Protein AF-A0A9Q1QSJ0-F1 (afdb_monomer_lite)

Sequence (183 aa):
MEGEKQGHHHMPRQEDFASEEQTSPTCFEDQGRELEIEPGHANTSLVSYCNPCSVWPPQLLTGSILAHEMMHAWLRLRGFRMLNPQIEEGICQVMAYMWLESELNSGLGSSNSPISTSHAARSSRSNKRSPFEMKLGKFFRNQIESDISPVYGDGFRAAHQAVMKYGLQRTLDHIQMTGSLPF

pLDDT: mean 71.98, std 26.73, range [28.7, 98.44]

Organism: NCBI:txid171969

Structure (mmCIF, N/CA/C/O backbone):
data_AF-A0A9Q1QSJ0-F1
#
_entry.id   AF-A0A9Q1QSJ0-F1
#
loop_
_atom_site.group_PDB
_atom_site.id
_atom_site.type_symbol
_atom_site.label_atom_id
_atom_site.label_alt_id
_atom_site.label_comp_id
_atom_site.label_asym_id
_atom_site.label_entity_id
_atom_site.label_seq_id
_atom_site.pdbx_PDB_ins_code
_atom_site.Cartn_x
_atom_site.Cartn_y
_atom_site.Cartn_z
_atom_site.occupancy
_atom_site.B_iso_or_equiv
_atom_site.auth_seq_id
_atom_site.auth_comp_id
_atom_site.auth_asym_id
_atom_site.auth_atom_id
_atom_site.pdbx_PDB_model_num
ATOM 1 N N . MET A 1 1 ? -50.112 11.084 6.646 1.00 34.50 1 MET A N 1
ATOM 2 C CA . MET A 1 1 ? -49.854 11.636 5.302 1.00 34.50 1 MET A CA 1
ATOM 3 C C . MET A 1 1 ? -48.376 11.966 5.275 1.00 34.50 1 MET A C 1
ATOM 5 O O . MET A 1 1 ? -47.971 12.865 5.994 1.00 34.50 1 MET A O 1
ATOM 9 N N . GLU A 1 2 ? -47.559 10.975 4.916 1.00 36.19 2 GLU A N 1
ATOM 10 C CA . GLU A 1 2 ? -47.016 10.778 3.550 1.00 36.19 2 GLU A CA 1
ATOM 11 C C . GLU A 1 2 ? -45.944 11.846 3.239 1.00 36.19 2 GLU A C 1
ATOM 13 O O . GLU A 1 2 ? -46.193 13.027 3.422 1.00 36.19 2 GLU A O 1
ATOM 18 N N . GLY A 1 3 ? -44.731 11.522 2.798 1.00 36.50 3 GLY A N 1
ATOM 19 C CA . GLY A 1 3 ? -44.262 10.246 2.286 1.00 36.50 3 GLY A CA 1
ATOM 20 C C . GLY A 1 3 ? -42.743 10.179 2.135 1.00 36.50 3 GLY A C 1
ATOM 21 O O . GLY A 1 3 ? -42.013 11.161 2.264 1.00 36.50 3 GLY A O 1
ATOM 22 N N . GLU A 1 4 ? -42.317 8.950 1.888 1.00 42.38 4 GLU A N 1
ATOM 23 C CA . GLU A 1 4 ? -40.973 8.512 1.541 1.00 42.38 4 GLU A CA 1
ATOM 24 C C . GLU A 1 4 ? -40.470 9.179 0.254 1.00 42.38 4 GLU A C 1
ATOM 26 O O . GLU A 1 4 ? -41.265 9.473 -0.639 1.00 42.38 4 GLU A O 1
ATOM 31 N N . LYS A 1 5 ? -39.141 9.301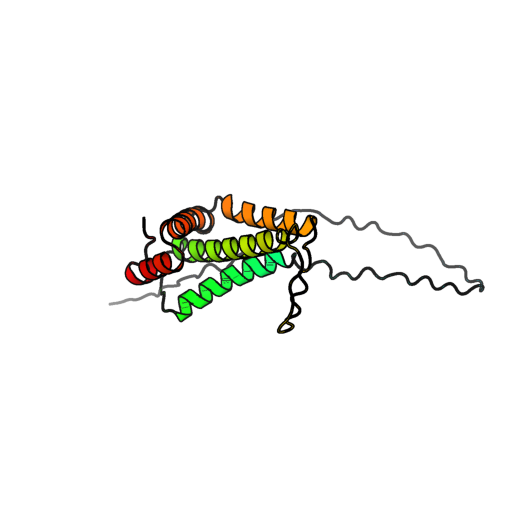 0.110 1.00 43.88 5 LYS A N 1
ATOM 32 C CA . LYS A 1 5 ? -38.443 9.030 -1.161 1.00 43.88 5 LYS A CA 1
ATOM 33 C C . LYS A 1 5 ? -36.932 8.846 -0.965 1.00 43.88 5 LYS A C 1
ATOM 35 O O . LYS A 1 5 ? -36.168 9.795 -0.863 1.00 43.88 5 LYS A O 1
ATOM 40 N N . GLN A 1 6 ? -36.582 7.565 -0.857 1.00 36.91 6 GLN A N 1
ATOM 41 C CA . GLN A 1 6 ? -35.523 6.841 -1.574 1.00 36.91 6 GLN A CA 1
ATOM 42 C C . GLN A 1 6 ? -34.166 7.529 -1.780 1.00 36.91 6 GLN A C 1
ATOM 44 O O . GLN A 1 6 ? -34.001 8.457 -2.568 1.00 36.91 6 GLN A O 1
ATOM 49 N N . GLY A 1 7 ? -33.169 6.938 -1.118 1.00 38.47 7 GLY A N 1
ATOM 50 C CA . GLY A 1 7 ? -31.761 7.148 -1.388 1.00 38.47 7 GLY A CA 1
ATOM 51 C C . GLY A 1 7 ? -31.341 6.585 -2.743 1.00 38.47 7 GLY A C 1
ATOM 52 O O . GLY A 1 7 ? -31.720 5.485 -3.139 1.00 38.47 7 GLY A O 1
ATOM 53 N N . HIS A 1 8 ? -30.483 7.346 -3.406 1.00 31.75 8 HIS A N 1
ATOM 54 C CA . HIS A 1 8 ? -29.645 6.878 -4.493 1.00 31.75 8 HIS A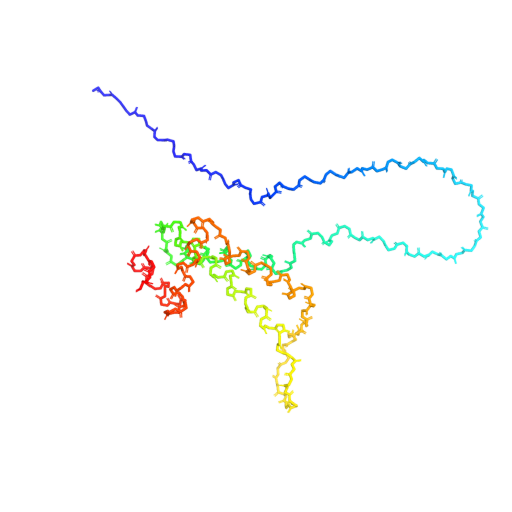 CA 1
ATOM 55 C C . HIS A 1 8 ? -28.200 7.075 -4.034 1.00 31.75 8 HIS A C 1
ATOM 57 O O . HIS A 1 8 ? -27.623 8.147 -4.195 1.00 31.75 8 HIS A O 1
ATOM 63 N N . HIS A 1 9 ? -27.626 6.051 -3.399 1.00 39.09 9 HIS A N 1
ATOM 64 C CA . HIS A 1 9 ? -26.187 6.006 -3.161 1.00 39.09 9 HIS A CA 1
ATOM 65 C C . HIS A 1 9 ? -25.505 5.711 -4.495 1.00 39.09 9 HIS A C 1
ATOM 67 O O . HIS A 1 9 ? -25.406 4.566 -4.931 1.00 39.09 9 HIS A O 1
ATOM 73 N N . HIS A 1 10 ? -25.093 6.779 -5.169 1.00 31.61 10 HIS A N 1
ATOM 74 C CA . HIS A 1 10 ? -24.206 6.714 -6.313 1.00 31.61 10 HIS A CA 1
ATOM 75 C C . HIS A 1 10 ? -22.825 6.272 -5.811 1.00 31.61 10 HIS A C 1
ATOM 77 O O . HIS A 1 10 ? -22.157 7.004 -5.084 1.00 31.61 10 HIS A O 1
ATOM 83 N N . MET A 1 11 ? -22.431 5.046 -6.148 1.00 36.06 11 MET A N 1
ATOM 84 C CA . MET A 1 11 ? -21.034 4.627 -6.085 1.00 36.06 11 MET A CA 1
ATOM 85 C C . MET A 1 11 ? -20.269 5.443 -7.134 1.00 36.06 11 MET A C 1
ATOM 87 O O . MET A 1 11 ? -20.637 5.353 -8.309 1.00 36.06 11 MET A O 1
ATOM 91 N N . PRO A 1 12 ? -19.231 6.218 -6.778 1.00 38.22 12 PRO A N 1
ATOM 92 C CA . PRO A 1 12 ? -18.312 6.699 -7.789 1.00 38.22 12 PRO A CA 1
ATOM 93 C C . PRO A 1 12 ? -17.544 5.492 -8.336 1.00 38.22 12 PRO A C 1
ATOM 95 O O . PRO A 1 12 ? -16.879 4.752 -7.611 1.00 38.22 12 PRO A O 1
ATOM 98 N N . ARG A 1 13 ? -17.730 5.276 -9.635 1.00 30.30 13 ARG A N 1
ATOM 99 C CA . ARG A 1 13 ? -16.968 4.371 -10.489 1.00 30.30 13 ARG A CA 1
ATOM 100 C C . ARG A 1 13 ? -15.480 4.728 -10.391 1.00 30.30 13 ARG A C 1
ATOM 102 O O . ARG A 1 13 ? -15.141 5.903 -10.306 1.00 30.30 13 ARG A O 1
ATOM 109 N N . GLN A 1 14 ? -14.617 3.711 -10.367 1.00 40.38 14 GLN A N 1
ATOM 110 C CA . GLN A 1 14 ? -13.171 3.873 -10.514 1.00 40.38 14 GLN A CA 1
ATOM 111 C C . GLN A 1 14 ? -12.894 4.495 -11.885 1.00 40.38 14 GLN A C 1
ATOM 113 O O . GLN A 1 14 ? -12.975 3.810 -12.901 1.00 40.38 14 GLN A O 1
ATOM 118 N N . GLU A 1 15 ? -12.624 5.793 -11.891 1.00 43.09 15 GLU A N 1
ATOM 119 C CA . GLU A 1 15 ? -12.109 6.513 -13.047 1.00 43.09 15 GLU A CA 1
ATOM 120 C C . GLU A 1 15 ? -10.578 6.531 -12.905 1.00 43.09 15 GLU A C 1
ATOM 122 O O . GLU A 1 15 ? -10.006 7.204 -12.049 1.00 43.09 15 GLU A O 1
ATOM 127 N N . ASP A 1 16 ? -9.955 5.665 -13.697 1.00 33.38 16 ASP A N 1
ATOM 128 C CA . ASP A 1 16 ? -8.753 5.934 -14.479 1.00 33.38 16 ASP A CA 1
ATOM 129 C C . ASP A 1 16 ? -7.475 6.398 -13.756 1.00 33.38 16 ASP A C 1
ATOM 131 O O . ASP A 1 16 ? -7.114 7.572 -13.705 1.00 33.38 16 ASP A O 1
ATOM 135 N N . PHE A 1 17 ? -6.652 5.404 -13.400 1.00 35.16 17 PHE A N 1
ATOM 136 C CA . PHE A 1 17 ? -5.189 5.498 -13.491 1.00 35.16 17 PHE A CA 1
ATOM 137 C C . PHE A 1 17 ? -4.766 5.551 -14.977 1.00 35.16 17 PHE A C 1
ATOM 139 O O . PHE A 1 17 ? -4.132 4.639 -15.504 1.00 35.16 17 PHE A O 1
ATOM 146 N N . ALA A 1 18 ? -5.149 6.610 -15.686 1.00 33.50 18 ALA A N 1
ATOM 147 C CA . ALA A 1 18 ? -4.638 6.915 -17.016 1.00 33.50 18 ALA A CA 1
ATOM 148 C C . ALA A 1 18 ? -4.123 8.351 -16.996 1.00 33.50 18 ALA A C 1
ATOM 150 O O . ALA A 1 18 ? -4.880 9.311 -17.100 1.00 33.50 18 ALA A O 1
ATOM 151 N N . SER A 1 19 ? -2.814 8.498 -16.807 1.00 34.25 19 SER A N 1
ATOM 152 C CA . SER A 1 19 ? -2.140 9.771 -17.013 1.00 34.25 19 SER A CA 1
ATOM 153 C C . SER A 1 19 ? -2.412 10.264 -18.434 1.00 34.25 19 SER A C 1
ATOM 155 O O . SER A 1 19 ? -2.099 9.577 -19.407 1.00 34.25 19 SER A O 1
ATOM 157 N N . GLU A 1 20 ? -2.962 11.469 -18.547 1.00 42.12 20 GLU A N 1
ATOM 158 C CA . GLU A 1 20 ? -2.832 12.280 -19.749 1.00 42.12 20 GLU A CA 1
ATOM 159 C C . GLU A 1 20 ? -1.341 12.573 -19.961 1.00 42.12 20 GLU A C 1
ATOM 161 O O . GLU A 1 20 ? -0.772 13.469 -19.343 1.00 42.12 20 GLU A O 1
ATOM 166 N N . GLU A 1 21 ? -0.693 11.821 -20.847 1.00 42.25 21 GLU A N 1
ATOM 167 C CA . GLU A 1 21 ? 0.433 12.351 -21.607 1.00 42.25 21 GLU A CA 1
ATOM 168 C C . GLU A 1 21 ? 0.040 12.330 -23.084 1.00 42.25 21 GLU A C 1
ATOM 170 O O . GLU A 1 21 ? -0.004 11.291 -23.746 1.00 42.25 21 GLU A O 1
ATOM 175 N N . GLN A 1 22 ? -0.319 13.507 -23.595 1.00 38.00 22 GLN A N 1
ATOM 176 C CA . GLN A 1 22 ? -0.475 13.743 -25.021 1.00 38.00 22 GLN A CA 1
ATOM 177 C C . GLN A 1 22 ? 0.881 13.536 -25.692 1.00 38.00 22 GLN A C 1
ATOM 179 O O . GLN A 1 22 ? 1.754 14.394 -25.629 1.00 38.00 22 GLN A O 1
ATOM 184 N N . THR A 1 23 ? 1.044 12.416 -26.388 1.00 34.06 23 THR A N 1
ATOM 185 C CA . THR A 1 23 ? 2.000 12.330 -27.490 1.00 34.06 23 THR A CA 1
ATOM 186 C C . THR A 1 23 ? 1.269 11.774 -28.699 1.00 34.06 23 THR A C 1
ATOM 188 O O . THR A 1 23 ? 1.065 10.571 -28.846 1.00 34.06 23 THR A O 1
ATOM 191 N N . SER A 1 24 ? 0.821 12.684 -29.557 1.00 28.70 24 SER A N 1
ATOM 192 C CA . SER A 1 24 ? 0.292 12.372 -30.880 1.00 28.70 24 SER A CA 1
ATOM 193 C C . SER A 1 24 ? 1.340 11.592 -31.684 1.00 28.70 24 SER A C 1
ATOM 195 O O . SER A 1 24 ? 2.459 12.090 -31.828 1.00 28.70 24 SER A O 1
ATOM 197 N N . PRO A 1 25 ? 1.027 10.425 -32.274 1.00 30.75 25 PRO A N 1
ATOM 198 C CA . PRO A 1 25 ? 1.886 9.854 -33.290 1.00 30.75 25 PRO A CA 1
ATOM 199 C C . PRO A 1 25 ? 1.551 10.555 -34.608 1.00 30.75 25 PRO A C 1
ATOM 201 O O . PRO A 1 25 ? 0.513 10.309 -35.222 1.00 30.75 25 PRO A O 1
ATOM 204 N N . THR A 1 26 ? 2.417 11.459 -35.054 1.00 30.11 26 THR A N 1
ATOM 205 C CA . THR A 1 26 ? 2.441 11.879 -36.456 1.00 30.11 26 THR A CA 1
ATOM 206 C C . THR A 1 26 ? 2.852 10.671 -37.292 1.00 30.11 26 THR A C 1
ATOM 208 O O . THR A 1 26 ? 4.018 10.287 -37.347 1.00 30.11 26 THR A O 1
ATOM 211 N N . CYS A 1 27 ? 1.865 10.026 -37.912 1.00 29.91 27 CYS A N 1
ATOM 212 C CA . CYS A 1 27 ? 2.094 9.027 -38.942 1.00 29.91 27 CYS A CA 1
ATOM 213 C C . CYS A 1 27 ? 2.640 9.766 -40.171 1.00 29.91 27 CYS A C 1
ATOM 215 O O . CYS A 1 27 ? 1.928 10.565 -40.776 1.00 29.91 27 CYS A O 1
ATOM 217 N N . PHE A 1 28 ? 3.919 9.568 -40.496 1.00 31.88 28 PHE A N 1
ATOM 218 C CA . PHE A 1 28 ? 4.449 9.989 -41.787 1.00 31.88 28 PHE A CA 1
ATOM 219 C C . PHE A 1 28 ? 3.865 9.063 -42.859 1.00 31.88 28 PHE A C 1
ATOM 221 O O . PHE A 1 28 ? 4.096 7.855 -42.834 1.00 31.88 28 PHE A O 1
ATOM 228 N N . GLU A 1 29 ? 3.083 9.646 -43.766 1.00 36.06 29 GLU A N 1
ATOM 229 C CA . GLU A 1 29 ? 2.655 9.029 -45.019 1.00 36.06 29 GLU A CA 1
ATOM 230 C C . GLU A 1 29 ? 3.892 8.651 -45.847 1.00 36.06 29 GLU A C 1
ATOM 232 O O . GLU A 1 29 ? 4.690 9.521 -46.203 1.00 36.06 29 GLU A O 1
ATOM 237 N N . ASP A 1 30 ? 4.055 7.365 -46.162 1.00 31.52 30 ASP A N 1
ATOM 238 C CA . ASP A 1 30 ? 5.055 6.908 -47.129 1.00 31.52 30 ASP A CA 1
ATOM 239 C C . ASP A 1 30 ? 4.428 6.882 -48.529 1.00 31.52 30 ASP A C 1
ATOM 241 O O . ASP A 1 30 ? 3.473 6.148 -48.802 1.00 31.52 30 ASP A O 1
ATOM 245 N N . GLN A 1 31 ? 4.948 7.737 -49.412 1.00 34.94 31 GLN A N 1
ATOM 246 C CA . GLN A 1 31 ? 4.605 7.760 -50.829 1.00 34.94 31 GLN A CA 1
ATOM 247 C C . GLN A 1 31 ? 5.228 6.544 -51.513 1.00 34.94 31 GLN A C 1
ATOM 249 O O . GLN A 1 31 ? 6.449 6.398 -51.565 1.00 34.94 31 GLN A O 1
ATOM 254 N N . GLY A 1 32 ? 4.364 5.698 -52.074 1.00 38.19 32 GLY A N 1
ATOM 255 C CA . GLY A 1 32 ? 4.750 4.474 -52.757 1.00 38.19 32 GLY A CA 1
ATOM 256 C C . GLY A 1 32 ? 5.742 4.681 -53.901 1.00 38.19 32 GLY A C 1
ATOM 257 O O . GLY A 1 32 ? 5.679 5.666 -54.638 1.00 38.19 32 GLY A O 1
ATOM 258 N N . ARG A 1 33 ? 6.624 3.692 -54.080 1.00 35.00 33 ARG A N 1
ATOM 259 C CA . ARG A 1 33 ? 7.355 3.459 -55.329 1.00 35.00 33 ARG A CA 1
ATOM 260 C C . ARG A 1 33 ? 7.427 1.961 -55.627 1.00 35.00 33 ARG A C 1
ATOM 262 O O . ARG A 1 33 ? 8.092 1.200 -54.935 1.00 35.00 33 ARG A O 1
ATOM 269 N N . GLU A 1 34 ? 6.619 1.599 -56.616 1.00 32.84 34 GLU A N 1
ATOM 270 C CA . GLU A 1 34 ? 6.790 0.607 -57.685 1.00 32.84 34 GLU A CA 1
ATOM 271 C C . GLU A 1 34 ? 7.997 -0.353 -57.587 1.00 32.84 34 GLU A C 1
ATOM 273 O O . GLU A 1 34 ? 9.153 0.061 -57.662 1.00 32.84 34 GLU A O 1
ATOM 278 N N . LEU A 1 35 ? 7.704 -1.654 -57.455 1.00 34.56 35 LEU A N 1
ATOM 279 C CA . LEU A 1 35 ? 8.665 -2.756 -57.562 1.00 34.56 35 LEU A CA 1
ATOM 280 C C . LEU A 1 35 ? 8.797 -3.183 -59.036 1.00 34.56 35 LEU A C 1
ATOM 282 O O . LEU A 1 35 ? 7.869 -3.774 -59.589 1.00 34.56 35 LEU A O 1
ATOM 286 N N . GLU A 1 36 ? 9.963 -2.954 -59.641 1.00 32.28 36 GLU A N 1
ATOM 287 C CA . GLU A 1 36 ? 10.415 -3.709 -60.815 1.00 32.28 36 GLU A CA 1
ATOM 288 C C . GLU A 1 36 ? 10.938 -5.086 -60.367 1.00 32.28 36 GLU A C 1
ATOM 290 O O . GLU A 1 36 ? 11.667 -5.209 -59.379 1.00 32.28 36 GLU A O 1
ATOM 295 N N . ILE A 1 37 ? 10.527 -6.137 -61.078 1.00 39.88 37 ILE A N 1
ATOM 296 C CA . ILE A 1 37 ? 10.840 -7.542 -60.794 1.00 39.88 37 ILE A CA 1
ATOM 297 C C . ILE A 1 37 ? 11.959 -7.992 -61.734 1.00 39.88 37 ILE A C 1
ATOM 299 O O . ILE A 1 37 ? 11.733 -8.016 -62.934 1.00 39.88 37 ILE A O 1
ATOM 303 N N . GLU A 1 38 ? 13.094 -8.454 -61.201 1.00 34.22 38 GLU A N 1
ATOM 304 C CA . GLU A 1 38 ? 14.026 -9.356 -61.903 1.00 34.22 38 GLU A CA 1
ATOM 305 C C . GLU A 1 38 ? 14.621 -10.389 -60.911 1.00 34.22 38 GLU A C 1
ATOM 307 O O . GLU A 1 38 ? 14.808 -10.067 -59.731 1.00 34.22 38 GLU A O 1
ATOM 312 N N . PRO A 1 39 ? 14.890 -11.648 -61.325 1.00 41.03 39 PRO A N 1
ATOM 313 C CA . PRO A 1 39 ? 15.064 -12.773 -60.410 1.00 41.03 39 PRO A CA 1
ATOM 314 C C . PRO A 1 39 ? 16.541 -13.115 -60.172 1.00 41.03 39 PRO A C 1
ATOM 316 O O . PRO A 1 39 ? 17.288 -13.411 -61.103 1.00 41.03 39 PRO A O 1
ATOM 319 N N . GLY A 1 40 ? 16.974 -13.188 -58.914 1.00 33.66 40 GLY A N 1
ATOM 320 C CA . GLY A 1 40 ? 18.296 -13.737 -58.624 1.00 33.66 40 GLY A CA 1
ATOM 321 C C . GLY A 1 40 ? 18.743 -13.609 -57.177 1.00 33.66 40 GLY A C 1
ATOM 322 O O . GLY A 1 40 ? 18.907 -12.510 -56.671 1.00 33.66 40 GLY A O 1
ATOM 323 N N . HIS A 1 41 ? 19.060 -14.763 -56.593 1.00 36.00 41 HIS A N 1
ATOM 324 C CA . HIS A 1 41 ? 19.710 -14.989 -55.300 1.00 36.00 41 HIS A CA 1
ATOM 325 C C . HIS A 1 41 ? 18.820 -14.928 -54.055 1.00 36.00 41 HIS A C 1
ATOM 327 O O . HIS A 1 41 ? 18.416 -13.891 -53.545 1.00 36.00 41 HIS A O 1
ATOM 333 N N . ALA A 1 42 ? 18.578 -16.135 -53.544 1.00 48.22 42 ALA A N 1
ATOM 334 C CA . ALA A 1 42 ? 18.044 -16.400 -52.230 1.00 48.22 42 ALA A CA 1
ATOM 335 C C . ALA A 1 42 ? 19.018 -15.923 -51.146 1.00 48.22 42 ALA A C 1
ATOM 337 O O . ALA A 1 42 ? 20.075 -16.507 -50.916 1.00 48.22 42 ALA A O 1
ATOM 338 N N . ASN A 1 43 ? 18.597 -14.901 -50.427 1.00 38.97 43 ASN A N 1
ATOM 339 C CA . ASN A 1 43 ? 18.995 -14.611 -49.063 1.00 38.97 43 ASN A CA 1
ATOM 340 C C . ASN A 1 43 ? 17.797 -13.939 -48.401 1.00 38.97 43 ASN A C 1
ATOM 342 O O . ASN A 1 43 ? 17.740 -12.728 -48.213 1.00 38.97 43 ASN A O 1
ATOM 346 N N . THR A 1 44 ? 16.803 -14.772 -48.081 1.00 39.47 44 THR A N 1
ATOM 347 C CA . THR A 1 44 ? 15.680 -14.427 -47.211 1.00 39.47 44 THR A CA 1
ATOM 348 C C . THR A 1 44 ? 16.238 -14.121 -45.824 1.00 39.47 44 THR A C 1
ATOM 350 O O . THR A 1 44 ? 16.242 -14.961 -44.926 1.00 39.47 44 THR A O 1
ATOM 353 N N . SER A 1 45 ? 16.768 -12.913 -45.657 1.00 43.50 45 SER A N 1
ATOM 354 C CA . SER A 1 45 ? 16.952 -12.308 -44.351 1.00 43.50 45 SER A CA 1
ATOM 355 C C . SER A 1 45 ? 15.576 -12.288 -43.713 1.00 43.50 45 SER A C 1
ATOM 357 O O . SER A 1 45 ? 14.677 -11.595 -44.189 1.00 43.50 45 SER A O 1
ATOM 359 N N . LEU A 1 46 ? 15.396 -13.116 -42.685 1.00 44.06 46 LEU A N 1
ATOM 360 C CA . LEU A 1 46 ? 14.239 -13.058 -41.811 1.00 44.06 46 LEU A CA 1
ATOM 361 C C . LEU A 1 46 ? 14.147 -11.621 -41.308 1.00 44.06 46 LEU A C 1
ATOM 363 O O . LEU A 1 46 ? 14.896 -11.207 -40.423 1.00 44.06 46 LEU A O 1
ATOM 367 N N . VAL A 1 47 ? 13.239 -10.858 -41.909 1.00 46.69 47 VAL A N 1
ATOM 368 C CA . VAL A 1 47 ? 12.695 -9.651 -41.311 1.00 46.69 47 VAL A CA 1
ATOM 369 C C . VAL A 1 47 ? 12.113 -10.131 -39.994 1.00 46.69 47 VAL A C 1
ATOM 371 O O . VAL A 1 47 ? 11.068 -10.778 -39.947 1.00 46.69 47 VAL A O 1
ATOM 374 N N . SER A 1 48 ? 12.877 -9.924 -38.924 1.00 44.25 48 SER A N 1
ATOM 375 C CA . SER A 1 48 ? 12.423 -10.145 -37.566 1.00 44.25 48 SER A CA 1
ATOM 376 C C . SER A 1 48 ? 11.294 -9.154 -37.349 1.00 44.25 48 SER A C 1
ATOM 378 O O . SER A 1 48 ? 11.539 -7.998 -37.010 1.00 44.25 48 SER A O 1
ATOM 380 N N . TYR A 1 49 ? 10.064 -9.594 -37.604 1.00 48.12 49 TYR A N 1
ATOM 381 C CA . TYR A 1 49 ? 8.865 -8.897 -37.181 1.00 48.12 49 TYR A CA 1
ATOM 382 C C . TYR A 1 49 ? 9.023 -8.633 -35.687 1.00 48.12 49 TYR A C 1
ATOM 384 O O . TYR A 1 49 ? 9.002 -9.548 -34.862 1.00 48.12 49 TYR A O 1
ATOM 392 N N . CYS A 1 50 ? 9.301 -7.376 -35.354 1.00 54.16 50 CYS A N 1
ATOM 393 C CA . CYS A 1 50 ? 9.379 -6.924 -33.983 1.00 54.16 50 CYS A CA 1
ATOM 394 C C . CYS A 1 50 ? 7.966 -7.093 -33.424 1.00 54.16 50 CYS A C 1
ATOM 396 O O . CYS A 1 50 ? 7.063 -6.347 -33.797 1.00 54.16 50 CYS A O 1
ATOM 398 N N . ASN A 1 51 ? 7.748 -8.147 -32.634 1.00 49.72 51 ASN A N 1
ATOM 399 C CA . ASN A 1 51 ? 6.447 -8.438 -32.045 1.00 49.72 51 ASN A CA 1
ATOM 400 C C . ASN A 1 51 ? 5.939 -7.184 -31.314 1.00 49.72 51 ASN A C 1
ATOM 402 O O . ASN A 1 51 ? 6.592 -6.750 -30.359 1.00 49.72 51 ASN A O 1
ATOM 406 N N . PRO A 1 52 ? 4.768 -6.628 -31.671 1.00 52.22 52 PRO A N 1
ATOM 407 C CA . PRO A 1 52 ? 4.126 -5.596 -30.875 1.00 52.22 52 PRO A CA 1
ATOM 408 C C . PRO A 1 52 ? 3.456 -6.282 -29.677 1.00 52.22 52 PRO A C 1
ATOM 410 O O . PRO A 1 52 ? 2.242 -6.423 -29.599 1.00 52.22 52 PRO A O 1
ATOM 413 N N . CYS A 1 53 ? 4.266 -6.819 -28.765 1.00 49.59 53 CYS A N 1
ATOM 414 C CA . CYS A 1 53 ? 3.797 -7.386 -27.499 1.00 49.59 53 CYS A CA 1
ATOM 415 C C . CYS A 1 53 ? 4.799 -7.198 -26.347 1.00 49.59 53 CYS A C 1
ATOM 417 O O . CYS A 1 53 ? 4.613 -7.729 -25.258 1.00 49.59 53 CYS A O 1
ATOM 419 N N . SER A 1 54 ? 5.821 -6.364 -26.538 1.00 47.72 54 SER A N 1
ATOM 420 C CA . SER A 1 54 ? 6.686 -5.848 -25.463 1.00 47.72 54 SER A CA 1
ATOM 421 C C . SER A 1 54 ? 6.007 -4.749 -24.622 1.00 47.72 54 SER A C 1
ATOM 423 O O . SER A 1 54 ? 6.681 -4.035 -23.889 1.00 47.72 54 SER A O 1
ATOM 425 N N . VAL A 1 55 ? 4.691 -4.572 -24.777 1.00 53.88 55 VAL A N 1
ATOM 426 C CA . VAL A 1 55 ? 3.868 -3.478 -24.222 1.00 53.88 55 VAL A CA 1
ATOM 427 C C . VAL A 1 55 ? 3.119 -3.874 -22.945 1.00 53.88 55 VAL A C 1
ATOM 429 O O . VAL A 1 55 ? 2.322 -3.099 -22.427 1.00 53.88 55 VAL A O 1
ATOM 432 N N . TRP A 1 56 ? 3.363 -5.075 -22.418 1.00 50.75 56 TRP A N 1
ATOM 433 C CA . TRP A 1 56 ? 2.881 -5.438 -21.089 1.00 50.75 56 TRP A CA 1
ATOM 434 C C . TRP A 1 56 ? 3.711 -4.705 -20.033 1.00 50.75 56 TRP A C 1
ATOM 436 O O . TRP A 1 56 ? 4.940 -4.668 -20.165 1.00 50.75 56 TRP A O 1
ATOM 446 N N . PRO A 1 57 ? 3.082 -4.125 -18.992 1.00 58.44 57 PRO A N 1
ATOM 447 C CA . PRO A 1 57 ? 3.813 -3.433 -17.951 1.00 58.44 57 PRO A CA 1
ATOM 448 C C . PRO A 1 57 ? 4.901 -4.347 -17.373 1.00 58.44 57 PRO A C 1
ATOM 450 O O . PRO A 1 57 ? 4.702 -5.566 -17.276 1.00 58.44 57 PRO A O 1
ATOM 453 N N . PRO A 1 58 ? 6.060 -3.777 -17.000 1.00 81.00 58 PRO A N 1
ATOM 454 C CA . PRO A 1 58 ? 7.185 -4.540 -16.481 1.00 81.00 58 PRO A CA 1
ATOM 455 C C . PRO A 1 58 ? 6.678 -5.451 -15.370 1.00 81.00 58 PRO A C 1
ATOM 457 O O . PRO A 1 58 ? 5.899 -4.995 -14.536 1.00 81.00 58 PRO A O 1
ATOM 460 N N . GLN A 1 59 ? 7.103 -6.716 -15.343 1.00 83.25 59 GLN A N 1
ATOM 461 C CA . GLN A 1 59 ? 6.628 -7.738 -14.391 1.00 83.25 59 GLN A CA 1
ATOM 462 C C . GLN A 1 59 ? 6.537 -7.232 -12.936 1.00 83.25 59 GLN A C 1
ATOM 464 O O . GLN A 1 59 ? 5.678 -7.671 -12.178 1.00 83.25 59 GLN A O 1
ATOM 469 N N . LEU A 1 60 ? 7.392 -6.271 -12.570 1.00 89.50 60 LEU A N 1
ATOM 470 C CA . LEU A 1 60 ? 7.390 -5.564 -11.291 1.00 89.50 60 LEU A CA 1
ATOM 471 C C . LEU A 1 60 ? 6.123 -4.739 -11.018 1.00 89.50 60 LEU A C 1
ATOM 473 O O . LEU A 1 60 ? 5.570 -4.853 -9.934 1.00 89.50 60 LEU A O 1
ATOM 477 N N . LEU A 1 61 ? 5.635 -3.945 -11.972 1.00 91.56 61 LEU A N 1
ATOM 478 C CA . LEU A 1 61 ? 4.409 -3.163 -11.775 1.00 91.56 61 LEU A CA 1
ATOM 479 C C . LEU A 1 61 ? 3.197 -4.082 -11.619 1.00 91.56 61 LEU A C 1
ATOM 481 O O . LEU A 1 61 ? 2.382 -3.918 -10.718 1.00 91.56 61 LEU A O 1
ATOM 485 N N . THR A 1 62 ? 3.107 -5.091 -12.484 1.00 93.56 62 THR A N 1
ATOM 486 C CA . THR A 1 62 ? 2.017 -6.069 -12.421 1.00 93.56 62 THR A CA 1
ATOM 487 C C . THR A 1 62 ? 2.027 -6.810 -11.086 1.00 93.56 62 THR A C 1
ATOM 489 O O . THR A 1 62 ? 0.981 -6.979 -10.468 1.00 93.56 62 THR A O 1
ATOM 492 N N . GLY A 1 63 ? 3.203 -7.229 -10.614 1.00 94.44 63 GLY A N 1
ATOM 493 C CA . GLY A 1 63 ? 3.325 -7.914 -9.332 1.00 94.44 63 GLY A CA 1
ATOM 494 C C . GLY A 1 63 ? 3.016 -7.019 -8.130 1.00 94.44 63 GLY A C 1
ATOM 495 O O . GLY A 1 63 ? 2.364 -7.488 -7.200 1.00 94.44 63 GLY A O 1
ATOM 496 N N . SER A 1 64 ? 3.383 -5.732 -8.163 1.00 95.81 64 SER A N 1
ATOM 497 C CA . SER A 1 64 ? 3.034 -4.799 -7.085 1.00 95.81 64 SER A CA 1
ATOM 498 C C . SER A 1 64 ? 1.532 -4.522 -7.026 1.00 95.81 64 SER A C 1
ATOM 500 O O . SER A 1 64 ? 0.963 -4.521 -5.938 1.00 95.81 64 SER A O 1
ATOM 502 N N . ILE A 1 65 ? 0.877 -4.355 -8.183 1.00 96.31 65 ILE A N 1
ATOM 503 C CA . ILE A 1 65 ? -0.587 -4.220 -8.266 1.00 96.31 65 ILE A CA 1
ATOM 504 C C . ILE A 1 65 ? -1.255 -5.497 -7.755 1.00 96.31 65 ILE A C 1
ATOM 506 O O . ILE A 1 65 ? -2.155 -5.442 -6.928 1.00 96.31 65 ILE A O 1
ATOM 510 N N . LEU A 1 66 ? -0.781 -6.672 -8.173 1.00 97.19 66 LEU A N 1
ATOM 511 C CA . LEU A 1 66 ? -1.343 -7.930 -7.693 1.00 97.19 66 LEU A CA 1
ATOM 512 C C . LEU A 1 66 ? -1.206 -8.074 -6.170 1.00 97.19 66 LEU A C 1
ATOM 514 O O . LEU A 1 66 ? -2.153 -8.498 -5.515 1.00 97.19 66 LEU A O 1
ATOM 518 N N . ALA A 1 67 ? -0.058 -7.710 -5.594 1.00 98.06 67 ALA A N 1
ATOM 519 C CA . ALA A 1 67 ? 0.144 -7.737 -4.147 1.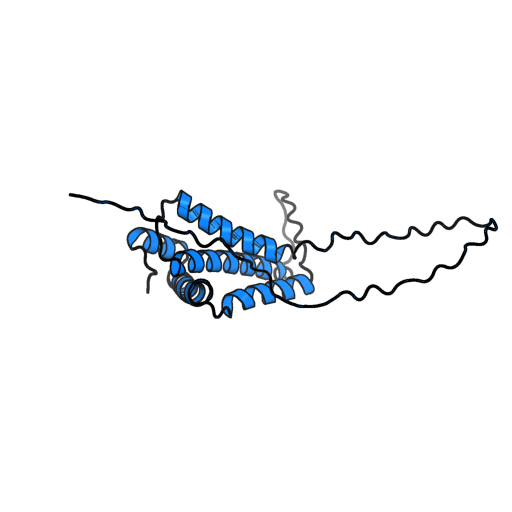00 98.06 67 ALA A CA 1
ATOM 520 C C . ALA A 1 67 ? -0.819 -6.791 -3.403 1.00 98.06 67 ALA A C 1
ATOM 522 O O . ALA A 1 67 ? -1.334 -7.164 -2.347 1.00 98.06 67 ALA A O 1
ATOM 523 N N . HIS A 1 68 ? -1.095 -5.615 -3.973 1.00 98.25 68 HIS A N 1
ATOM 524 C CA . HIS A 1 68 ? -2.097 -4.673 -3.474 1.00 98.25 68 HIS A CA 1
ATOM 525 C C . HIS A 1 68 ? -3.500 -5.304 -3.459 1.00 98.25 68 HIS A C 1
ATOM 527 O O . HIS A 1 68 ? -4.126 -5.420 -2.406 1.00 98.25 68 HIS A O 1
ATOM 533 N N . GLU A 1 69 ? -3.955 -5.825 -4.599 1.00 98.25 69 GLU A N 1
ATOM 534 C CA . GLU A 1 69 ? -5.292 -6.421 -4.733 1.00 98.25 69 GLU A CA 1
ATOM 535 C C . GLU A 1 69 ? -5.471 -7.688 -3.886 1.00 98.25 69 GLU A C 1
ATOM 537 O O . GLU A 1 69 ? -6.525 -7.932 -3.289 1.00 98.25 69 GLU A O 1
ATOM 542 N N . MET A 1 70 ? -4.420 -8.505 -3.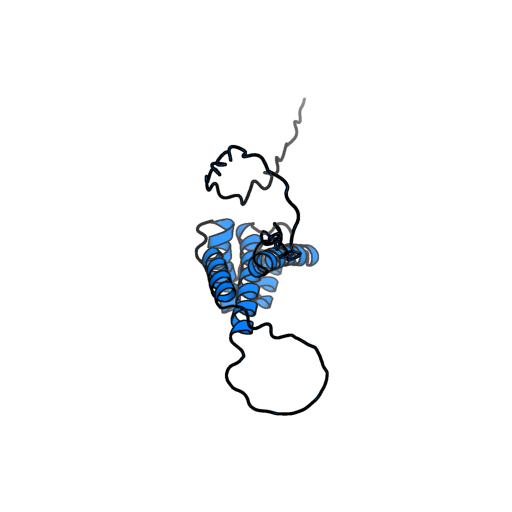774 1.00 98.38 70 MET A N 1
ATOM 543 C CA . MET A 1 70 ? -4.430 -9.675 -2.897 1.00 98.38 70 MET A CA 1
ATOM 544 C C . MET A 1 70 ? -4.609 -9.282 -1.431 1.00 98.38 70 MET A C 1
ATOM 546 O O . MET A 1 70 ? -5.222 -10.042 -0.677 1.00 98.38 70 MET A O 1
ATOM 550 N N . MET A 1 71 ? -4.121 -8.108 -1.022 1.00 98.19 71 MET A N 1
ATOM 551 C CA . MET A 1 71 ? -4.326 -7.623 0.335 1.00 98.19 71 MET A CA 1
ATOM 552 C C . MET A 1 71 ? -5.778 -7.213 0.583 1.00 98.19 71 MET A C 1
ATOM 554 O O . MET A 1 71 ? -6.343 -7.629 1.599 1.00 98.19 71 MET A O 1
ATOM 558 N N . HIS A 1 72 ? -6.427 -6.519 -0.359 1.00 97.81 72 HIS A N 1
ATOM 559 C CA . HIS A 1 72 ? -7.873 -6.272 -0.283 1.00 97.81 72 HIS A CA 1
ATOM 560 C C . HIS A 1 72 ? -8.647 -7.581 -0.135 1.00 97.81 72 HIS A C 1
ATOM 562 O O . HIS A 1 72 ? -9.452 -7.740 0.789 1.00 97.81 72 HIS A O 1
ATOM 568 N N . ALA A 1 73 ? -8.368 -8.558 -1.004 1.00 98.00 73 ALA A N 1
ATOM 569 C CA . ALA A 1 73 ? -9.022 -9.860 -0.953 1.00 98.00 73 ALA A CA 1
ATOM 570 C C . ALA A 1 73 ? -8.808 -10.548 0.406 1.00 98.00 73 ALA A C 1
ATOM 572 O O . ALA A 1 73 ? -9.761 -11.048 1.009 1.00 98.00 73 ALA A O 1
ATOM 573 N N . TRP A 1 74 ? -7.578 -10.530 0.927 1.00 97.69 74 TRP A N 1
ATOM 574 C CA . TRP A 1 74 ? -7.249 -11.112 2.225 1.00 97.69 74 TRP A CA 1
ATOM 575 C C . TRP A 1 74 ? -8.009 -10.440 3.374 1.00 97.69 74 TRP A C 1
ATOM 577 O O . TRP A 1 74 ? -8.600 -11.139 4.201 1.00 97.69 74 TRP A O 1
ATOM 587 N N . LEU A 1 75 ? -8.070 -9.104 3.402 1.00 97.38 75 LEU A N 1
ATOM 588 C CA . LEU A 1 75 ? -8.830 -8.348 4.402 1.00 97.38 75 LEU A CA 1
ATOM 589 C C . LEU A 1 75 ? -10.314 -8.745 4.381 1.00 97.38 75 LEU A C 1
ATOM 591 O O . LEU A 1 75 ? -10.899 -9.048 5.426 1.00 97.38 75 LEU A O 1
ATOM 595 N N . ARG A 1 76 ? -10.926 -8.846 3.195 1.00 96.06 76 ARG A N 1
ATOM 596 C CA . ARG A 1 76 ? -12.337 -9.251 3.074 1.00 96.06 76 ARG A CA 1
ATOM 597 C C . ARG A 1 76 ? -12.578 -10.689 3.521 1.00 96.06 76 ARG A C 1
ATOM 599 O O .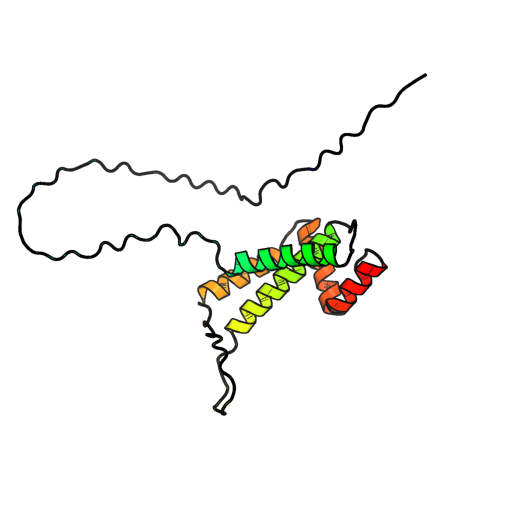 ARG A 1 76 ? -13.541 -10.939 4.247 1.00 96.06 76 ARG A O 1
ATOM 606 N N . LEU A 1 77 ? -11.691 -11.619 3.164 1.00 96.75 77 LEU A N 1
ATOM 607 C CA . LEU A 1 77 ? -11.776 -13.021 3.593 1.00 96.75 77 LEU A CA 1
ATOM 608 C C . LEU A 1 77 ? -11.613 -13.182 5.110 1.00 96.75 77 LEU A C 1
ATOM 610 O O . LEU A 1 77 ? -12.218 -14.070 5.707 1.00 96.75 77 LEU A O 1
ATOM 614 N N . ARG A 1 78 ? -10.827 -12.310 5.749 1.00 95.94 78 ARG A N 1
ATOM 615 C CA . ARG A 1 78 ? -10.622 -12.292 7.205 1.00 95.94 78 ARG A CA 1
ATOM 616 C C . ARG A 1 78 ? -11.716 -11.557 7.978 1.00 95.94 78 ARG A C 1
ATOM 618 O O . ARG A 1 78 ? -11.673 -11.535 9.205 1.00 95.94 78 ARG A O 1
ATOM 625 N N . GLY A 1 79 ? -12.710 -11.006 7.283 1.00 94.06 79 GLY A N 1
ATOM 626 C CA . GLY A 1 79 ? -13.873 -10.376 7.900 1.00 94.06 79 GLY A CA 1
ATOM 627 C C . GLY A 1 79 ? -13.669 -8.916 8.297 1.00 94.06 79 GLY A C 1
ATOM 628 O O . GLY A 1 79 ? -14.499 -8.386 9.035 1.00 94.06 79 GLY A O 1
ATOM 629 N N . PHE A 1 80 ? -12.624 -8.247 7.800 1.00 93.44 80 PHE A N 1
ATOM 630 C CA . PHE A 1 80 ? -12.516 -6.794 7.914 1.00 93.44 80 PHE A CA 1
ATOM 631 C C . PHE A 1 80 ? -13.648 -6.170 7.084 1.00 93.44 80 PHE A C 1
ATOM 633 O O . PHE A 1 80 ? -13.750 -6.396 5.875 1.00 93.44 80 PHE A O 1
ATOM 640 N N . ARG A 1 81 ? -14.553 -5.434 7.736 1.00 86.56 81 ARG A N 1
ATOM 641 C CA . ARG A 1 81 ? -15.709 -4.792 7.094 1.00 86.56 81 ARG A CA 1
ATOM 642 C C . ARG A 1 81 ? -15.692 -3.302 7.389 1.00 86.56 81 ARG A C 1
ATOM 644 O O . ARG A 1 81 ? -15.536 -2.925 8.543 1.00 86.56 81 ARG A O 1
ATOM 651 N N . MET A 1 82 ? -15.928 -2.493 6.354 1.00 88.00 82 MET A N 1
ATOM 652 C CA . MET A 1 82 ? -16.081 -1.035 6.457 1.00 88.00 82 MET A CA 1
ATOM 653 C C . MET A 1 82 ? -14.887 -0.345 7.136 1.00 88.00 82 MET A C 1
ATOM 655 O O . MET A 1 82 ? -15.068 0.481 8.029 1.00 88.00 82 MET A O 1
ATOM 659 N N . LEU A 1 83 ? -13.664 -0.699 6.731 1.00 94.56 83 LEU A N 1
ATOM 660 C CA . LEU A 1 83 ? -12.483 0.038 7.168 1.00 94.56 83 LEU A CA 1
ATOM 661 C C . LEU A 1 83 ? -12.508 1.456 6.590 1.00 94.56 83 LEU A C 1
ATOM 663 O O . LEU A 1 83 ? -13.072 1.705 5.524 1.00 94.56 83 LEU A O 1
ATOM 667 N N . ASN A 1 84 ? -11.877 2.391 7.299 1.00 95.81 84 ASN A N 1
ATOM 668 C CA . ASN A 1 84 ? -11.597 3.701 6.728 1.00 95.81 84 ASN A CA 1
ATOM 669 C C . ASN A 1 84 ? -10.749 3.500 5.452 1.00 95.81 84 ASN A C 1
ATOM 671 O O . ASN A 1 84 ? -9.726 2.813 5.549 1.00 95.81 84 ASN A O 1
ATOM 675 N N . PRO A 1 85 ? -11.121 4.094 4.299 1.00 96.75 85 PRO A N 1
ATOM 676 C CA . PRO A 1 85 ? -10.366 3.955 3.055 1.00 96.75 85 PRO A CA 1
ATOM 677 C C . PRO A 1 85 ? -8.875 4.242 3.224 1.00 96.75 85 PRO A C 1
ATOM 679 O O . PRO A 1 85 ? -8.049 3.505 2.715 1.00 96.75 85 PRO A O 1
ATOM 682 N N . GLN A 1 86 ? -8.504 5.238 4.029 1.00 97.38 86 GLN A N 1
ATOM 683 C CA . GLN A 1 86 ? -7.099 5.567 4.270 1.00 97.38 86 GLN A CA 1
ATOM 684 C C . GLN A 1 86 ? -6.316 4.418 4.937 1.00 97.38 86 GLN A C 1
ATOM 686 O O . GLN A 1 86 ? -5.125 4.249 4.693 1.00 97.38 86 GLN A O 1
ATOM 691 N N . ILE A 1 87 ? -6.974 3.607 5.771 1.00 97.69 87 ILE A N 1
ATOM 692 C CA . ILE A 1 87 ? -6.357 2.449 6.434 1.00 97.69 87 ILE A CA 1
ATOM 693 C C . ILE A 1 87 ? -6.339 1.242 5.495 1.00 97.69 87 ILE A C 1
ATOM 695 O O . ILE A 1 87 ? -5.316 0.563 5.409 1.00 97.69 87 ILE A O 1
ATOM 699 N N . GLU A 1 88 ? -7.458 0.975 4.811 1.00 98.00 88 GLU A N 1
ATOM 700 C CA . GLU A 1 88 ? -7.578 -0.133 3.853 1.00 98.00 88 GLU A CA 1
ATOM 701 C C . GLU A 1 88 ? -6.562 0.034 2.717 1.00 98.00 88 GLU A C 1
ATOM 703 O O . GLU A 1 88 ? -5.704 -0.831 2.537 1.00 98.00 88 GLU A O 1
ATOM 708 N N . GLU A 1 89 ? -6.576 1.184 2.042 1.00 98.12 89 GLU A N 1
ATOM 709 C CA . GLU A 1 89 ? -5.642 1.507 0.961 1.00 98.12 89 GLU A CA 1
ATOM 710 C C . GLU A 1 89 ? -4.201 1.592 1.461 1.00 98.12 89 GLU A C 1
ATOM 712 O O . GLU A 1 89 ? -3.284 1.080 0.820 1.00 98.12 89 GLU A O 1
ATOM 717 N N . GLY A 1 90 ? -3.984 2.172 2.646 1.00 98.12 90 GLY A N 1
ATOM 718 C CA . GLY A 1 90 ? -2.653 2.291 3.234 1.00 98.12 90 GLY A CA 1
ATOM 719 C C . GLY A 1 90 ? -1.978 0.938 3.456 1.00 98.12 90 GLY A C 1
ATOM 720 O O . GLY A 1 90 ? -0.820 0.747 3.088 1.00 98.12 90 GLY A O 1
ATOM 721 N N . ILE A 1 91 ? -2.704 -0.035 4.011 1.00 98.25 91 ILE A N 1
ATOM 722 C CA . ILE A 1 91 ? -2.187 -1.393 4.223 1.00 98.25 91 ILE A CA 1
ATOM 723 C C . ILE A 1 91 ? -1.994 -2.143 2.897 1.00 98.25 91 ILE A C 1
ATOM 725 O O . ILE A 1 91 ? -1.019 -2.888 2.757 1.00 98.25 91 ILE A O 1
ATOM 729 N N . CYS A 1 92 ? -2.865 -1.933 1.909 1.00 98.44 92 CYS A N 1
ATOM 730 C CA . CYS A 1 92 ? -2.704 -2.532 0.583 1.00 98.44 92 CYS A CA 1
ATOM 731 C C . CYS A 1 92 ? -1.474 -1.963 -0.149 1.00 98.44 92 CYS A C 1
ATOM 733 O O . CYS A 1 92 ? -0.697 -2.721 -0.735 1.00 98.44 92 CYS A O 1
ATOM 735 N N . GLN A 1 93 ? -1.206 -0.658 -0.024 1.00 98.38 93 GLN A N 1
ATOM 736 C CA . GLN A 1 93 ? 0.035 -0.031 -0.496 1.00 98.38 93 GLN A CA 1
ATOM 737 C C . GLN A 1 93 ? 1.278 -0.573 0.225 1.00 98.38 93 GLN A C 1
ATOM 739 O O . GLN A 1 93 ? 2.296 -0.834 -0.417 1.00 98.38 93 GLN A O 1
ATOM 744 N N . VAL A 1 94 ? 1.207 -0.825 1.540 1.00 98.44 94 VAL A N 1
ATOM 745 C CA . VAL A 1 94 ? 2.313 -1.466 2.279 1.00 98.44 94 VAL A CA 1
ATOM 746 C C . VAL A 1 94 ? 2.619 -2.860 1.728 1.00 98.44 94 VAL A C 1
ATOM 748 O O . VAL A 1 94 ? 3.788 -3.206 1.568 1.00 98.44 94 VAL A O 1
ATOM 751 N N . MET A 1 95 ? 1.604 -3.653 1.381 1.00 98.38 95 MET A N 1
ATOM 752 C CA . MET A 1 95 ? 1.828 -4.970 0.776 1.00 98.38 95 MET A CA 1
ATOM 753 C C . MET A 1 95 ? 2.494 -4.885 -0.600 1.00 98.38 95 MET A C 1
ATOM 755 O O . MET A 1 95 ? 3.429 -5.644 -0.869 1.00 98.38 95 MET A O 1
ATOM 759 N N . ALA A 1 96 ? 2.074 -3.938 -1.442 1.00 98.06 96 ALA A N 1
ATOM 760 C CA . ALA A 1 96 ? 2.733 -3.664 -2.719 1.00 98.06 96 ALA A CA 1
ATOM 761 C C . ALA A 1 96 ? 4.203 -3.254 -2.531 1.00 98.06 96 ALA A C 1
ATOM 763 O O . ALA A 1 96 ? 5.092 -3.765 -3.218 1.00 98.06 96 ALA A O 1
ATOM 764 N N . TYR A 1 97 ? 4.466 -2.380 -1.556 1.00 97.75 97 TYR A N 1
ATOM 765 C CA . TYR A 1 97 ? 5.803 -1.914 -1.200 1.00 97.75 97 TYR A CA 1
ATOM 766 C C . TYR A 1 97 ? 6.717 -3.055 -0.738 1.00 97.75 97 TYR A C 1
ATOM 768 O O . TYR A 1 97 ? 7.811 -3.231 -1.274 1.00 97.75 97 TYR A O 1
ATOM 776 N N . MET A 1 98 ? 6.256 -3.871 0.215 1.00 96.88 98 MET A N 1
ATOM 777 C CA . MET A 1 98 ? 7.017 -5.008 0.744 1.00 96.88 98 MET A CA 1
ATOM 778 C C . MET A 1 98 ? 7.327 -6.043 -0.344 1.00 96.88 98 MET A C 1
ATOM 780 O O . MET A 1 98 ? 8.413 -6.629 -0.354 1.00 96.88 98 MET A O 1
ATOM 784 N N . TRP A 1 99 ? 6.395 -6.259 -1.278 1.00 96.25 99 TRP A N 1
ATOM 785 C CA . TRP A 1 99 ? 6.636 -7.115 -2.435 1.00 96.25 99 TRP A CA 1
ATOM 786 C C . TRP A 1 99 ? 7.746 -6.540 -3.325 1.00 96.25 99 TRP A C 1
ATOM 788 O O . TRP A 1 99 ? 8.715 -7.241 -3.617 1.00 96.25 99 TRP A O 1
ATOM 798 N N . LEU A 1 100 ? 7.677 -5.248 -3.675 1.00 94.94 100 LEU A N 1
ATOM 799 C CA . LEU A 1 100 ? 8.721 -4.575 -4.458 1.00 94.94 100 LEU A CA 1
ATOM 800 C C . LEU A 1 100 ? 10.094 -4.654 -3.776 1.00 94.94 100 LEU A C 1
ATOM 802 O O . LEU A 1 100 ? 11.084 -4.952 -4.443 1.00 94.94 100 LEU A O 1
ATOM 806 N N . GLU A 1 101 ? 10.174 -4.439 -2.461 1.00 93.88 101 GLU A N 1
ATOM 807 C CA . GLU A 1 101 ? 11.426 -4.593 -1.712 1.00 93.88 101 GLU A CA 1
ATOM 808 C C . GLU A 1 101 ? 11.973 -6.020 -1.776 1.00 93.88 101 GLU A C 1
ATOM 810 O O . GLU A 1 101 ? 13.166 -6.211 -2.013 1.00 93.88 101 GLU A O 1
ATOM 815 N N . SER A 1 102 ? 11.119 -7.035 -1.627 1.00 92.12 102 SER A N 1
ATOM 816 C CA . SER A 1 102 ? 11.537 -8.435 -1.748 1.00 92.12 102 SER A CA 1
ATOM 817 C C . SER A 1 102 ? 12.132 -8.729 -3.127 1.00 92.12 102 SER A C 1
ATOM 819 O O . SER A 1 102 ? 13.185 -9.369 -3.244 1.00 92.12 102 SER A O 1
ATOM 821 N N . GLU A 1 103 ? 11.510 -8.196 -4.179 1.00 89.94 103 GLU A N 1
ATOM 822 C CA . GLU A 1 103 ? 11.979 -8.365 -5.548 1.00 89.94 103 GLU A CA 1
ATOM 823 C C . GLU A 1 103 ? 13.297 -7.616 -5.824 1.00 89.94 103 GLU A C 1
ATOM 825 O O . GLU A 1 103 ? 14.183 -8.137 -6.516 1.00 89.94 103 GLU A O 1
ATOM 830 N N . LEU A 1 104 ? 13.480 -6.422 -5.259 1.00 88.62 104 LEU A N 1
ATOM 831 C CA . LEU A 1 104 ? 14.732 -5.667 -5.362 1.00 88.62 104 LEU A CA 1
ATOM 832 C C . LEU A 1 104 ? 15.868 -6.349 -4.584 1.00 88.62 104 LEU A C 1
ATOM 834 O O . LEU A 1 104 ? 16.984 -6.475 -5.094 1.00 88.62 104 LEU A O 1
ATOM 838 N N . ASN A 1 105 ? 15.585 -6.862 -3.387 1.00 86.94 105 ASN A N 1
ATOM 839 C CA . ASN A 1 105 ? 16.577 -7.521 -2.538 1.00 86.94 105 ASN A CA 1
ATOM 840 C C . ASN A 1 105 ? 17.002 -8.881 -3.110 1.00 86.94 105 ASN A C 1
ATOM 842 O O . ASN A 1 105 ? 18.181 -9.236 -3.061 1.00 86.94 105 ASN A O 1
ATOM 846 N N . SER A 1 106 ? 16.076 -9.607 -3.742 1.00 79.31 106 SER A N 1
ATOM 847 C CA . SER A 1 106 ? 16.364 -10.873 -4.432 1.00 79.31 106 SER A CA 1
ATOM 848 C C . SER A 1 106 ? 17.310 -10.698 -5.629 1.00 79.31 106 SER A C 1
ATOM 850 O O . SER A 1 106 ? 18.058 -11.615 -5.966 1.00 79.31 106 SER A O 1
ATOM 852 N N . GLY A 1 107 ? 17.333 -9.514 -6.255 1.00 62.81 107 GLY A N 1
ATOM 853 C CA . GLY A 1 107 ? 18.254 -9.190 -7.350 1.00 62.81 107 GLY A CA 1
ATOM 854 C C . GLY A 1 107 ? 19.688 -8.861 -6.908 1.00 62.81 107 GLY A C 1
ATOM 855 O O . GLY A 1 107 ? 20.594 -8.891 -7.740 1.00 62.81 107 GLY A O 1
ATOM 856 N N . LEU A 1 108 ? 19.912 -8.571 -5.620 1.00 57.31 108 LEU A N 1
ATOM 857 C CA . LEU A 1 108 ? 21.220 -8.200 -5.059 1.00 57.31 108 LEU A CA 1
ATOM 858 C C . LEU A 1 108 ? 22.003 -9.409 -4.501 1.00 57.31 108 LEU A C 1
ATOM 860 O O . LEU A 1 108 ? 23.216 -9.340 -4.311 1.00 57.31 108 LEU A O 1
ATOM 864 N N . GLY A 1 109 ? 21.331 -10.541 -4.274 1.00 50.91 109 GLY A N 1
ATOM 865 C CA . GLY A 1 109 ? 21.884 -11.741 -3.637 1.00 50.91 109 GLY A CA 1
ATOM 866 C C . GLY A 1 109 ? 22.713 -12.653 -4.548 1.00 50.91 109 GLY A C 1
ATOM 867 O O . GLY A 1 109 ? 2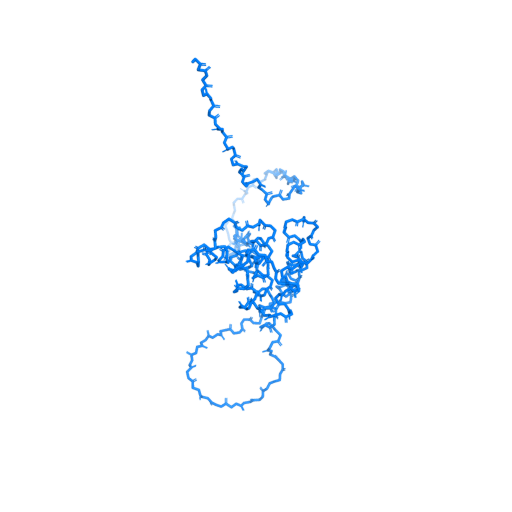2.427 -13.844 -4.648 1.00 50.91 109 GLY A O 1
ATOM 868 N N . SER A 1 110 ? 23.741 -12.136 -5.231 1.00 53.94 110 SER A N 1
ATOM 869 C CA . SER A 1 110 ? 24.736 -13.001 -5.892 1.00 53.94 110 SER A CA 1
ATOM 870 C C . SER A 1 110 ? 26.101 -12.331 -6.072 1.00 53.94 110 SER A C 1
ATOM 872 O O . SER A 1 110 ? 26.631 -12.213 -7.177 1.00 53.94 110 SER A O 1
ATOM 874 N N . SER A 1 111 ? 26.693 -11.919 -4.956 1.00 54.03 111 SER A N 1
ATOM 875 C CA . SER A 1 111 ? 28.135 -11.710 -4.834 1.00 54.03 111 SER A CA 1
ATOM 876 C C . SER A 1 111 ? 28.565 -12.199 -3.452 1.00 54.03 111 SER A C 1
ATOM 878 O O . SER A 1 111 ? 28.253 -11.553 -2.456 1.00 54.03 111 SER A O 1
ATOM 880 N N . ASN A 1 112 ? 29.265 -13.337 -3.426 1.00 55.25 112 ASN A N 1
ATOM 881 C CA . ASN A 1 112 ? 29.911 -13.997 -2.279 1.00 55.25 112 ASN A CA 1
ATOM 882 C C . ASN A 1 112 ? 29.084 -15.061 -1.527 1.00 55.25 112 ASN A C 1
ATOM 884 O O . ASN A 1 112 ? 28.524 -14.803 -0.466 1.00 55.25 112 ASN A O 1
ATOM 888 N N . SER A 1 113 ? 29.148 -16.314 -1.993 1.00 42.53 113 SER A N 1
ATOM 889 C CA . SER A 1 113 ? 29.494 -17.430 -1.094 1.00 42.53 113 SER A CA 1
ATOM 890 C C . SER A 1 113 ? 29.967 -18.680 -1.849 1.00 42.53 113 SER A C 1
ATOM 892 O O . SER A 1 113 ? 29.477 -18.944 -2.950 1.00 42.53 113 SER A O 1
ATOM 894 N N . PRO A 1 114 ? 30.946 -19.417 -1.285 1.00 52.84 114 PRO A N 1
ATOM 895 C CA . PRO A 1 114 ? 31.572 -20.576 -1.901 1.00 52.84 114 PRO A CA 1
ATOM 896 C C . PRO A 1 114 ? 30.721 -21.847 -1.757 1.00 52.84 114 PRO A C 1
ATOM 898 O O . PRO A 1 114 ? 29.747 -21.911 -1.013 1.00 52.84 114 PRO A O 1
ATOM 901 N N . ILE A 1 115 ? 31.146 -22.853 -2.515 1.00 55.47 115 ILE A N 1
ATOM 902 C CA . ILE A 1 115 ? 30.637 -24.220 -2.645 1.00 55.47 115 ILE A CA 1
ATOM 903 C C . ILE A 1 115 ? 30.155 -24.862 -1.326 1.00 55.47 115 ILE A C 1
ATOM 905 O O . ILE A 1 115 ? 30.862 -24.828 -0.320 1.00 55.47 115 ILE A O 1
ATOM 909 N N . SER A 1 116 ? 28.990 -25.519 -1.351 1.00 41.75 116 SER A N 1
ATOM 910 C CA . SER A 1 116 ? 28.713 -26.764 -0.610 1.00 41.75 116 SER A CA 1
ATOM 911 C C . SER A 1 116 ? 27.403 -27.414 -1.069 1.00 41.75 116 SER A C 1
ATOM 913 O O . SER A 1 116 ? 26.499 -26.767 -1.590 1.00 41.75 116 SER A O 1
ATOM 915 N N . THR A 1 117 ? 27.381 -28.735 -0.958 1.00 49.75 117 THR A N 1
ATOM 916 C CA . THR A 1 117 ? 26.656 -29.713 -1.775 1.00 49.75 117 THR A CA 1
ATOM 917 C C . THR A 1 117 ? 25.246 -30.081 -1.293 1.00 49.75 117 THR A C 1
ATOM 919 O O . THR A 1 117 ? 24.997 -30.169 -0.098 1.00 49.75 117 THR A O 1
ATOM 922 N N . SER A 1 118 ? 24.399 -30.410 -2.284 1.00 50.88 118 SER A N 1
ATOM 923 C CA . SER A 1 118 ? 23.254 -31.349 -2.293 1.00 50.88 118 SER A CA 1
ATOM 924 C C . SER A 1 118 ? 22.125 -31.183 -1.262 1.00 50.88 118 SER A C 1
ATOM 926 O O . SER A 1 118 ? 22.287 -31.522 -0.099 1.00 50.88 118 SER A O 1
ATOM 928 N N . HIS A 1 119 ? 20.921 -30.813 -1.720 1.00 44.50 119 HIS A N 1
ATOM 929 C CA . HIS A 1 119 ? 19.796 -31.727 -2.014 1.00 44.50 119 HIS A CA 1
ATOM 930 C C . HIS A 1 119 ? 18.527 -30.927 -2.404 1.00 44.50 119 HIS A C 1
ATOM 932 O O . HIS A 1 119 ? 18.262 -29.866 -1.856 1.00 44.50 119 HIS A O 1
ATOM 938 N N . ALA A 1 120 ? 17.743 -31.486 -3.338 1.00 41.50 120 ALA A N 1
ATOM 939 C CA . ALA A 1 120 ? 16.465 -31.007 -3.893 1.00 41.50 120 ALA A CA 1
ATOM 940 C C . ALA A 1 120 ? 16.522 -29.801 -4.859 1.00 41.50 120 ALA A C 1
ATOM 942 O O . ALA A 1 120 ? 16.510 -28.632 -4.483 1.00 41.50 120 ALA A O 1
ATOM 943 N N . ALA A 1 121 ? 16.488 -30.118 -6.155 1.00 48.53 121 ALA A N 1
ATOM 944 C CA . ALA A 1 121 ? 16.251 -29.164 -7.225 1.00 48.53 121 ALA A CA 1
ATOM 945 C C . ALA A 1 121 ? 14.858 -28.524 -7.089 1.00 48.53 121 ALA A C 1
ATOM 947 O O . ALA A 1 121 ? 13.845 -29.111 -7.462 1.00 48.53 121 ALA A O 1
ATOM 948 N N . ARG A 1 122 ? 14.813 -27.270 -6.639 1.00 38.38 122 ARG A N 1
ATOM 949 C CA . ARG A 1 122 ? 13.895 -26.293 -7.224 1.00 38.38 122 ARG A CA 1
ATOM 950 C C . ARG A 1 122 ? 14.764 -25.380 -8.063 1.00 38.38 122 ARG A C 1
ATOM 952 O O . ARG A 1 122 ? 15.600 -24.658 -7.534 1.00 38.38 122 ARG A O 1
ATOM 959 N N . SER A 1 123 ? 14.598 -25.452 -9.377 1.00 43.88 123 SER A N 1
ATOM 960 C CA . SER A 1 123 ? 15.098 -24.425 -10.280 1.00 43.88 123 SER A CA 1
ATOM 961 C C . SER A 1 123 ? 14.358 -23.121 -9.961 1.00 43.88 123 SER A C 1
ATOM 963 O O . SER A 1 123 ? 13.398 -22.760 -10.632 1.00 43.88 123 SER A O 1
ATOM 965 N N . SER A 1 124 ? 14.772 -22.400 -8.919 1.00 44.97 124 SER A N 1
ATOM 966 C CA . SER A 1 124 ? 14.708 -20.953 -9.001 1.00 44.97 124 SER A CA 1
ATOM 967 C C . SER A 1 124 ? 15.864 -20.595 -9.919 1.00 44.97 124 SER A C 1
ATOM 969 O O . SER A 1 124 ? 17.021 -20.518 -9.513 1.00 44.97 124 SER A O 1
ATOM 971 N N . ARG A 1 125 ? 15.574 -20.442 -11.216 1.00 46.03 125 ARG A N 1
ATOM 972 C CA . ARG A 1 125 ? 16.400 -19.554 -12.034 1.00 46.03 125 ARG A CA 1
ATOM 973 C C . ARG A 1 125 ? 16.418 -18.254 -11.242 1.00 46.03 125 ARG A C 1
ATOM 975 O O . ARG A 1 125 ? 15.419 -17.539 -11.242 1.00 46.03 125 ARG A O 1
ATOM 982 N N . SER A 1 126 ? 17.495 -17.995 -10.501 1.00 53.25 126 SER A N 1
ATOM 983 C CA . SER A 1 126 ? 17.801 -16.661 -10.019 1.00 53.25 126 SER A CA 1
ATOM 984 C C . SER A 1 126 ? 18.077 -15.875 -11.287 1.00 53.25 126 SER A C 1
ATOM 986 O O . SER A 1 126 ? 19.193 -15.791 -11.798 1.00 53.25 126 SER A O 1
ATOM 988 N N . ASN A 1 127 ? 16.989 -15.433 -11.910 1.00 58.28 127 ASN A N 1
ATOM 989 C CA . ASN A 1 127 ? 17.049 -14.573 -13.057 1.00 58.28 127 ASN A CA 1
ATOM 990 C C . ASN A 1 127 ? 17.616 -13.290 -12.471 1.00 58.28 127 ASN A C 1
ATOM 992 O O . ASN A 1 127 ? 16.909 -12.560 -11.778 1.00 58.28 127 ASN A O 1
ATOM 996 N N . LYS A 1 128 ? 18.934 -13.110 -12.604 1.00 63.03 128 LYS A N 1
ATOM 997 C CA . LYS A 1 128 ? 19.601 -11.877 -12.209 1.00 63.03 128 LYS A CA 1
ATOM 998 C C . LYS A 1 128 ? 18.839 -10.780 -12.930 1.00 63.03 128 LYS A C 1
ATOM 1000 O O . LYS A 1 128 ? 18.900 -10.709 -14.157 1.00 63.03 128 LYS A O 1
ATOM 1005 N N . ARG A 1 129 ? 18.043 -10.016 -12.179 1.00 71.56 129 ARG A N 1
ATOM 1006 C CA . ARG A 1 129 ? 17.248 -8.942 -12.759 1.00 71.56 129 ARG A CA 1
ATOM 1007 C C . ARG A 1 129 ? 18.184 -8.002 -13.482 1.00 71.56 129 ARG A C 1
ATOM 1009 O O . ARG A 1 129 ? 19.283 -7.709 -13.000 1.00 71.56 129 ARG A O 1
ATOM 1016 N N . SER A 1 130 ? 17.756 -7.552 -14.649 1.00 81.62 130 SER A N 1
ATOM 1017 C CA . SER A 1 130 ? 18.540 -6.591 -15.404 1.00 81.62 130 SER A CA 1
ATOM 1018 C C . SER A 1 130 ? 18.702 -5.298 -14.585 1.00 81.62 130 SER A C 1
ATOM 1020 O O . SER A 1 130 ? 17.821 -4.941 -13.794 1.00 81.62 130 SER A O 1
ATOM 1022 N N . PRO A 1 131 ? 19.796 -4.539 -14.775 1.00 84.12 131 PRO A N 1
ATOM 1023 C CA . PRO A 1 131 ? 19.951 -3.226 -14.145 1.00 84.12 131 PRO A CA 1
ATOM 1024 C C . PRO A 1 131 ? 18.771 -2.285 -14.430 1.00 84.12 131 PRO A C 1
ATOM 1026 O O . PRO A 1 131 ? 18.417 -1.454 -13.593 1.00 84.12 131 PRO A O 1
ATOM 1029 N N . PHE A 1 132 ? 18.141 -2.444 -15.597 1.00 85.44 132 PHE A N 1
ATOM 1030 C CA . PHE A 1 132 ? 16.932 -1.724 -15.976 1.00 85.44 132 PHE A CA 1
ATOM 1031 C C . PHE A 1 132 ? 15.742 -2.086 -15.079 1.00 85.44 132 PHE A C 1
ATOM 1033 O O . PHE A 1 132 ? 15.139 -1.191 -14.495 1.00 85.44 132 PHE A O 1
ATOM 1040 N N . GLU A 1 133 ? 15.453 -3.376 -14.885 1.00 84.69 133 GLU A N 1
ATOM 1041 C CA . GLU A 1 133 ? 14.390 -3.830 -13.975 1.00 84.69 133 GLU A CA 1
ATOM 1042 C C . GLU A 1 133 ? 14.635 -3.365 -12.536 1.00 84.69 133 GLU A C 1
ATOM 1044 O O . GLU A 1 133 ? 13.708 -2.934 -11.859 1.00 84.69 133 GLU A O 1
ATOM 1049 N N . MET A 1 134 ? 15.888 -3.374 -12.076 1.00 85.81 134 MET A N 1
ATOM 1050 C CA . MET A 1 134 ? 16.248 -2.853 -10.754 1.00 85.81 134 MET A CA 1
ATOM 1051 C C . MET A 1 134 ? 15.946 -1.351 -10.629 1.00 85.81 134 MET A C 1
ATOM 1053 O O . MET A 1 134 ? 15.394 -0.901 -9.624 1.00 85.81 134 MET A O 1
ATOM 1057 N N . LYS A 1 135 ? 16.297 -0.556 -11.649 1.00 90.38 135 LYS A N 1
ATOM 1058 C CA . LYS A 1 135 ? 15.982 0.880 -11.692 1.00 90.38 135 LYS A CA 1
ATOM 1059 C C . LYS A 1 135 ? 14.470 1.115 -11.712 1.00 90.38 135 LYS A C 1
ATOM 1061 O O . LYS A 1 135 ? 13.984 2.031 -11.058 1.00 90.38 135 LYS A O 1
ATOM 1066 N N . LEU A 1 136 ? 13.742 0.265 -12.422 1.00 90.31 136 LEU A N 1
ATOM 1067 C CA . LEU A 1 136 ? 12.300 0.353 -12.591 1.00 90.31 136 LEU A CA 1
ATOM 1068 C C . LEU A 1 136 ? 11.531 -0.024 -11.320 1.00 90.31 136 LEU A C 1
ATOM 1070 O O . LEU A 1 136 ? 10.610 0.684 -10.933 1.00 90.31 136 LEU A O 1
ATOM 1074 N N . GLY A 1 137 ? 11.964 -1.060 -10.600 1.00 91.56 137 GLY A N 1
ATOM 1075 C CA . GLY A 1 137 ? 11.396 -1.386 -9.291 1.00 91.56 137 GLY A CA 1
ATOM 1076 C C . GLY A 1 137 ? 11.639 -0.281 -8.260 1.00 91.56 137 GLY A C 1
ATOM 1077 O O . GLY A 1 137 ? 10.729 0.063 -7.513 1.00 91.56 137 GLY A O 1
ATOM 1078 N N . LYS A 1 138 ? 12.826 0.347 -8.269 1.00 93.25 138 LYS A N 1
ATOM 1079 C CA . LYS A 1 138 ? 13.093 1.537 -7.439 1.00 93.25 138 LYS A CA 1
ATOM 1080 C C . LYS A 1 138 ? 12.175 2.702 -7.802 1.00 93.25 138 LYS A C 1
ATOM 1082 O O . LYS A 1 138 ? 11.701 3.382 -6.903 1.00 93.25 138 LYS A O 1
ATOM 1087 N N . PHE A 1 139 ? 11.915 2.916 -9.091 1.00 94.38 139 PHE A N 1
ATOM 1088 C CA . PHE A 1 139 ? 10.977 3.941 -9.542 1.00 94.38 139 PHE A CA 1
ATOM 1089 C C . PHE A 1 139 ? 9.566 3.692 -8.990 1.00 94.38 139 PHE A C 1
ATOM 1091 O O . PHE A 1 139 ? 9.027 4.575 -8.334 1.00 94.38 139 PHE A O 1
ATOM 1098 N N . PHE A 1 140 ? 9.003 2.488 -9.151 1.00 94.50 140 PHE A N 1
ATOM 1099 C CA . PHE A 1 140 ? 7.669 2.175 -8.614 1.00 94.50 140 PHE A CA 1
ATOM 1100 C C . PHE A 1 140 ? 7.599 2.261 -7.092 1.00 94.50 140 PHE A C 1
ATOM 1102 O O . PHE A 1 140 ? 6.626 2.773 -6.549 1.00 94.50 140 PHE A O 1
ATOM 1109 N N . ARG A 1 141 ? 8.651 1.823 -6.397 1.00 95.31 141 ARG A N 1
ATOM 1110 C CA . ARG A 1 141 ? 8.735 1.966 -4.943 1.00 95.31 141 ARG A CA 1
ATOM 1111 C C . ARG A 1 141 ? 8.690 3.436 -4.523 1.00 95.31 141 ARG A C 1
ATOM 1113 O O . ARG A 1 141 ? 7.913 3.793 -3.645 1.00 95.31 141 ARG A O 1
ATOM 1120 N N . ASN A 1 142 ? 9.482 4.283 -5.179 1.00 96.44 142 ASN A N 1
ATOM 1121 C CA . ASN A 1 142 ? 9.499 5.713 -4.893 1.00 96.44 142 ASN A CA 1
ATOM 1122 C C . ASN A 1 142 ? 8.135 6.360 -5.182 1.00 96.44 142 ASN A C 1
ATOM 1124 O O . ASN A 1 142 ? 7.722 7.213 -4.410 1.00 96.44 142 ASN A O 1
ATOM 1128 N N . GLN A 1 143 ? 7.419 5.930 -6.231 1.00 96.12 143 GLN A N 1
ATOM 1129 C CA . GLN A 1 143 ? 6.069 6.429 -6.528 1.00 96.12 143 GLN A CA 1
ATOM 1130 C C . GLN A 1 143 ? 5.091 6.191 -5.368 1.00 96.12 143 GLN A C 1
ATOM 1132 O O . GLN A 1 143 ? 4.308 7.084 -5.068 1.00 96.12 143 GLN A O 1
ATOM 1137 N N . ILE A 1 144 ? 5.162 5.034 -4.698 1.00 96.88 144 ILE A N 1
ATOM 1138 C CA . ILE A 1 144 ? 4.340 4.741 -3.510 1.00 96.88 144 ILE A CA 1
ATOM 1139 C C . ILE A 1 144 ? 4.746 5.646 -2.335 1.00 96.88 144 ILE A C 1
ATOM 1141 O O . ILE A 1 144 ? 3.894 6.221 -1.664 1.00 96.88 144 ILE A O 1
ATOM 1145 N N . GLU A 1 145 ? 6.051 5.813 -2.093 1.00 96.56 145 GLU A N 1
ATOM 1146 C CA . GLU A 1 145 ? 6.559 6.632 -0.980 1.00 96.56 145 GLU A CA 1
ATOM 1147 C C . GLU A 1 145 ? 6.216 8.121 -1.126 1.00 96.56 145 GLU A C 1
ATOM 1149 O O . GLU A 1 145 ? 5.873 8.784 -0.140 1.00 96.56 145 GLU A O 1
ATOM 1154 N N . SER A 1 146 ? 6.323 8.649 -2.348 1.00 95.88 146 SER A N 1
ATOM 1155 C CA . SER A 1 146 ? 6.126 10.065 -2.656 1.00 95.88 146 SER A CA 1
ATOM 1156 C C . SER A 1 146 ? 4.697 10.425 -3.057 1.00 95.88 146 SER A C 1
ATOM 1158 O O . SER A 1 146 ? 4.462 11.572 -3.436 1.00 95.88 146 SER A O 1
ATOM 1160 N N . ASP A 1 147 ? 3.754 9.482 -3.011 1.00 96.12 147 ASP A N 1
ATOM 1161 C CA . ASP A 1 147 ? 2.359 9.757 -3.348 1.00 96.12 147 ASP A CA 1
ATOM 1162 C C . ASP A 1 147 ? 1.798 10.858 -2.423 1.00 96.12 147 ASP A C 1
ATOM 1164 O O . ASP A 1 147 ? 1.876 10.781 -1.192 1.00 96.12 147 ASP A O 1
ATOM 1168 N N . ILE A 1 148 ? 1.261 11.922 -3.020 1.00 96.25 148 ILE A N 1
ATOM 1169 C CA . ILE A 1 148 ? 0.696 13.080 -2.313 1.00 96.25 148 ILE A CA 1
ATOM 1170 C C . ILE A 1 148 ? -0.777 12.884 -1.941 1.00 96.25 148 ILE A C 1
ATOM 1172 O O . ILE A 1 148 ? -1.353 13.725 -1.253 1.00 96.25 148 ILE A O 1
ATOM 1176 N N . SER A 1 149 ? -1.402 11.802 -2.408 1.00 96.75 149 SER A N 1
ATOM 1177 C CA . SER A 1 149 ? -2.801 11.498 -2.149 1.00 96.75 149 SER A CA 1
ATOM 1178 C C . SER A 1 149 ? -3.061 11.336 -0.647 1.00 96.75 149 SER A C 1
ATOM 1180 O O . SER A 1 149 ? -2.347 10.582 0.020 1.00 96.75 149 SER A O 1
ATOM 1182 N N . PRO A 1 150 ? -4.120 11.957 -0.099 1.00 94.62 150 PRO A N 1
ATOM 1183 C CA . PRO A 1 150 ? -4.487 11.771 1.304 1.00 94.62 150 PRO A CA 1
ATOM 1184 C C . PRO A 1 150 ? -4.884 10.328 1.644 1.00 94.62 150 PRO A C 1
ATOM 1186 O O . PRO A 1 150 ? -4.668 9.854 2.754 1.00 94.62 150 PRO A O 1
ATOM 1189 N N . VAL A 1 151 ? -5.488 9.603 0.701 1.00 95.88 151 VAL A N 1
ATOM 1190 C CA . VAL A 1 151 ? -5.945 8.229 0.957 1.00 95.88 151 VAL A CA 1
ATOM 1191 C C . VAL A 1 151 ? -4.809 7.242 0.720 1.00 95.88 151 VAL A C 1
ATOM 1193 O O . VAL A 1 151 ? -4.485 6.464 1.612 1.00 95.88 151 VAL A O 1
ATOM 1196 N N . TYR A 1 152 ? -4.167 7.306 -0.447 1.00 94.94 152 TYR A N 1
ATOM 1197 C CA . TYR A 1 152 ? -3.130 6.344 -0.824 1.00 94.94 152 TYR A CA 1
ATOM 1198 C C . TYR A 1 152 ? -1.769 6.698 -0.220 1.00 94.94 152 TYR A C 1
ATOM 1200 O O . TYR A 1 152 ? -1.143 5.855 0.416 1.00 94.94 152 TYR A O 1
ATOM 1208 N N . GLY A 1 153 ? -1.338 7.954 -0.341 1.00 96.62 153 GLY A N 1
ATOM 1209 C CA . GLY A 1 153 ? -0.048 8.433 0.147 1.00 96.62 153 GLY A CA 1
ATOM 1210 C C . GLY A 1 153 ? 0.027 8.569 1.667 1.00 96.62 153 GLY A C 1
ATOM 1211 O O . GLY A 1 153 ? 0.874 7.939 2.302 1.00 96.62 153 GLY A O 1
ATOM 1212 N N . ASP A 1 154 ? -0.851 9.370 2.286 1.00 97.69 154 ASP A N 1
ATOM 1213 C CA . ASP A 1 154 ? -0.841 9.515 3.755 1.00 97.69 154 ASP A CA 1
ATOM 1214 C C . ASP A 1 154 ? -1.235 8.205 4.445 1.00 97.69 154 ASP A C 1
ATOM 1216 O O . ASP A 1 154 ? -0.659 7.855 5.478 1.00 97.69 154 ASP A O 1
ATOM 1220 N N . GLY A 1 155 ? -2.179 7.458 3.860 1.00 97.75 155 GLY A N 1
ATOM 1221 C CA . GLY A 1 155 ? -2.537 6.115 4.312 1.00 97.75 155 GLY A CA 1
ATOM 1222 C C . GLY A 1 155 ? -1.343 5.168 4.303 1.00 97.75 155 GLY A C 1
ATOM 1223 O O . GLY A 1 155 ? -1.064 4.537 5.325 1.00 97.75 155 GLY A O 1
ATOM 1224 N N . PHE A 1 156 ? -0.586 5.120 3.199 1.00 98.44 156 PHE A N 1
ATOM 1225 C CA . PHE A 1 156 ? 0.655 4.350 3.122 1.00 98.44 156 PHE A CA 1
ATOM 1226 C C . PHE A 1 156 ? 1.647 4.788 4.196 1.00 98.44 156 PHE A C 1
ATOM 1228 O O . PHE A 1 156 ? 2.129 3.942 4.941 1.00 98.44 156 PHE A O 1
ATOM 1235 N N . ARG A 1 157 ? 1.935 6.088 4.334 1.00 98.25 157 ARG A N 1
ATOM 1236 C CA . ARG A 1 157 ? 2.912 6.584 5.322 1.00 98.25 157 ARG A CA 1
ATOM 1237 C C . ARG A 1 157 ? 2.547 6.173 6.748 1.00 98.25 157 ARG A C 1
ATOM 1239 O O . ARG A 1 157 ? 3.405 5.663 7.471 1.00 98.25 157 ARG A O 1
ATOM 1246 N N . ALA A 1 158 ? 1.285 6.346 7.139 1.00 97.94 158 ALA A N 1
ATOM 1247 C CA . ALA A 1 158 ? 0.804 5.969 8.465 1.00 97.94 158 ALA A CA 1
ATOM 1248 C C . ALA A 1 158 ? 0.846 4.445 8.680 1.00 97.94 158 ALA A C 1
ATOM 1250 O O . ALA A 1 158 ? 1.349 3.969 9.702 1.00 97.94 158 ALA A O 1
ATOM 1251 N N . ALA A 1 159 ? 0.361 3.666 7.708 1.00 98.12 159 ALA A N 1
ATOM 1252 C CA . ALA A 1 159 ? 0.353 2.208 7.780 1.00 98.12 159 ALA A CA 1
ATOM 1253 C C . ALA A 1 159 ? 1.775 1.630 7.787 1.00 98.12 159 ALA A C 1
ATOM 1255 O O . ALA A 1 159 ? 2.088 0.760 8.598 1.00 98.12 159 ALA A O 1
ATOM 1256 N N . HIS A 1 160 ? 2.659 2.145 6.934 1.00 98.25 160 HIS A N 1
ATOM 1257 C CA . HIS A 1 160 ? 4.054 1.737 6.839 1.00 98.25 160 HIS A CA 1
ATOM 1258 C C . HIS A 1 160 ? 4.796 2.016 8.146 1.00 98.25 160 HIS A C 1
ATOM 1260 O O . HIS A 1 160 ? 5.483 1.135 8.657 1.00 98.25 160 HIS A O 1
ATOM 1266 N N . GLN A 1 161 ? 4.590 3.189 8.754 1.00 98.12 161 GLN A N 1
ATOM 1267 C CA . GLN A 1 161 ? 5.154 3.510 10.066 1.00 98.12 161 GLN A CA 1
ATOM 1268 C C . GLN A 1 161 ? 4.692 2.519 11.147 1.00 98.12 161 GLN A C 1
ATOM 1270 O O . GLN A 1 161 ? 5.515 2.024 11.924 1.00 98.12 161 GLN A O 1
ATOM 1275 N N . ALA A 1 162 ? 3.398 2.191 11.183 1.00 98.06 162 ALA A N 1
ATOM 1276 C CA . ALA A 1 162 ? 2.852 1.210 12.117 1.00 98.06 162 ALA A CA 1
ATOM 1277 C C . ALA A 1 162 ? 3.447 -0.191 11.888 1.00 98.06 162 ALA A C 1
ATOM 1279 O O . ALA A 1 162 ? 3.881 -0.851 12.833 1.00 98.06 162 ALA A O 1
ATOM 1280 N N . VAL A 1 163 ? 3.528 -0.639 10.632 1.00 98.19 163 VAL A N 1
ATOM 1281 C CA . VAL A 1 163 ? 4.117 -1.934 10.257 1.00 98.19 163 VAL A CA 1
ATOM 1282 C C . VAL A 1 163 ? 5.610 -1.998 10.581 1.00 98.19 163 VAL A C 1
ATOM 1284 O O . VAL A 1 163 ? 6.063 -3.022 11.083 1.00 98.19 163 VAL A O 1
ATOM 1287 N N . MET A 1 164 ? 6.370 -0.920 10.388 1.00 97.12 164 MET A N 1
ATOM 1288 C CA . MET A 1 164 ? 7.784 -0.862 10.778 1.00 97.12 164 MET A CA 1
ATOM 1289 C C . MET A 1 164 ? 7.980 -0.940 12.295 1.00 97.12 164 MET A C 1
ATOM 1291 O O . MET A 1 164 ? 8.923 -1.576 12.763 1.00 97.12 164 MET A O 1
ATOM 1295 N N . LYS A 1 165 ? 7.086 -0.327 13.077 1.00 97.75 165 LYS A N 1
ATOM 1296 C CA . LYS A 1 165 ? 7.179 -0.301 14.544 1.00 97.75 165 LYS A CA 1
ATOM 1297 C C . LYS A 1 165 ? 6.706 -1.600 15.198 1.00 97.75 165 LYS A C 1
ATOM 1299 O O . LYS A 1 165 ? 7.316 -2.059 16.162 1.00 97.75 165 LYS A O 1
ATOM 1304 N N . TYR A 1 166 ? 5.617 -2.182 14.700 1.00 97.44 166 TYR A N 1
ATOM 1305 C CA . TYR A 1 166 ? 4.923 -3.291 15.361 1.00 97.44 166 TYR A CA 1
ATOM 1306 C C . TYR A 1 166 ? 4.972 -4.612 14.581 1.00 97.44 166 TYR A C 1
ATOM 1308 O O . TYR A 1 166 ? 4.705 -5.671 15.153 1.00 97.44 166 TYR A O 1
ATOM 1316 N N . GLY A 1 167 ? 5.347 -4.578 13.303 1.00 97.56 167 GLY A N 1
ATOM 1317 C CA . GLY A 1 167 ? 5.255 -5.702 12.377 1.00 97.56 167 GLY A CA 1
ATOM 1318 C C . GLY A 1 167 ? 3.867 -5.828 11.743 1.00 97.56 167 GLY A C 1
ATOM 1319 O O . GLY A 1 167 ? 2.853 -5.475 12.345 1.00 97.56 167 GLY A O 1
ATOM 1320 N N . LEU A 1 168 ? 3.815 -6.385 10.528 1.00 97.00 168 LEU A N 1
ATOM 1321 C CA . LEU A 1 168 ? 2.583 -6.493 9.736 1.00 97.00 168 LEU A CA 1
ATOM 1322 C C . LEU A 1 168 ? 1.466 -7.229 10.485 1.00 97.00 168 LEU A C 1
ATOM 1324 O O . LEU A 1 168 ? 0.352 -6.726 10.576 1.00 97.00 168 LEU A O 1
ATOM 1328 N N . GLN A 1 169 ? 1.773 -8.391 11.068 1.00 96.81 169 GLN A N 1
ATOM 1329 C CA . GLN A 1 169 ? 0.774 -9.205 11.761 1.00 96.81 169 GLN A CA 1
ATOM 1330 C C . GLN A 1 169 ? 0.131 -8.456 12.935 1.00 96.81 169 GLN A C 1
ATOM 1332 O O . GLN A 1 169 ? -1.090 -8.390 13.015 1.00 96.81 169 GLN A O 1
ATOM 1337 N N . ARG A 1 170 ? 0.936 -7.837 13.811 1.00 97.69 170 ARG A N 1
ATOM 1338 C CA . ARG A 1 170 ? 0.406 -7.109 14.976 1.00 97.69 170 ARG A CA 1
ATOM 1339 C C . ARG A 1 170 ? -0.405 -5.886 14.564 1.00 97.69 170 ARG A C 1
ATOM 1341 O O . ARG A 1 170 ? -1.411 -5.589 15.200 1.00 97.69 170 ARG A O 1
ATOM 1348 N N . THR A 1 171 ? 0.012 -5.196 13.503 1.00 97.94 171 THR A N 1
ATOM 1349 C CA . THR A 1 171 ? -0.755 -4.085 12.934 1.00 97.94 171 THR A CA 1
ATOM 1350 C C . THR A 1 171 ? -2.119 -4.554 12.437 1.00 97.94 171 THR A C 1
ATOM 1352 O O . THR A 1 171 ? -3.125 -3.935 12.768 1.00 97.94 171 THR A O 1
ATOM 1355 N N . LEU A 1 172 ? -2.177 -5.673 11.711 1.00 97.69 172 LEU A N 1
ATOM 1356 C CA . LEU A 1 172 ? -3.436 -6.239 11.219 1.00 97.69 172 LEU A CA 1
ATOM 1357 C C . LEU A 1 172 ? -4.341 -6.723 12.350 1.00 97.69 172 LEU A C 1
ATOM 1359 O O . LEU A 1 172 ? -5.538 -6.450 12.312 1.00 97.69 172 LEU A O 1
ATOM 1363 N N . ASP A 1 173 ? -3.779 -7.376 13.367 1.00 96.94 173 ASP A N 1
ATOM 1364 C CA . ASP A 1 173 ? -4.531 -7.792 14.552 1.00 96.94 173 ASP A CA 1
ATOM 1365 C C . ASP A 1 173 ? -5.135 -6.566 15.261 1.00 96.94 173 ASP A C 1
ATOM 1367 O O . ASP A 1 173 ? -6.306 -6.577 15.641 1.00 96.94 173 ASP A O 1
ATOM 1371 N N . HIS A 1 174 ? -4.373 -5.472 15.388 1.00 97.12 174 HIS A N 1
ATOM 1372 C CA . HIS A 1 174 ? -4.872 -4.224 15.964 1.00 97.12 174 HIS A CA 1
ATOM 1373 C C . HIS A 1 174 ? -6.006 -3.621 15.130 1.00 97.12 174 HIS A C 1
ATOM 1375 O O . HIS A 1 174 ? -7.073 -3.362 15.680 1.00 97.12 174 HIS A O 1
ATOM 1381 N N . ILE A 1 175 ? -5.824 -3.483 13.812 1.00 97.06 175 ILE A N 1
ATOM 1382 C CA . ILE A 1 175 ? -6.871 -2.988 12.904 1.00 97.06 175 ILE A CA 1
ATOM 1383 C C . ILE A 1 175 ? -8.122 -3.868 12.997 1.00 97.06 175 ILE A C 1
ATOM 1385 O O . ILE A 1 175 ? -9.235 -3.351 12.972 1.00 97.06 175 ILE A O 1
ATOM 1389 N N . GLN A 1 176 ? -7.970 -5.187 13.137 1.00 95.38 176 GLN A N 1
ATOM 1390 C CA . GLN A 1 176 ? -9.110 -6.093 13.266 1.00 95.38 176 GLN A CA 1
ATOM 1391 C C . GLN A 1 176 ? -9.904 -5.832 14.551 1.00 95.38 176 GLN A C 1
ATOM 1393 O O . GLN A 1 176 ? -11.129 -5.937 14.551 1.00 95.38 176 GLN A O 1
ATOM 1398 N N . MET A 1 177 ? -9.212 -5.499 15.642 1.00 94.88 177 MET A N 1
ATOM 1399 C CA . MET A 1 177 ? -9.829 -5.235 16.941 1.00 94.88 177 MET A CA 1
ATOM 1400 C C . MET A 1 177 ? -10.428 -3.829 17.049 1.00 94.88 177 MET A C 1
ATOM 1402 O O . MET A 1 177 ? -11.469 -3.667 17.682 1.00 94.88 177 MET A O 1
ATOM 1406 N N . THR A 1 178 ? -9.776 -2.813 16.477 1.00 95.12 178 THR A N 1
ATOM 1407 C CA . THR A 1 178 ? -10.107 -1.396 16.723 1.00 95.12 178 THR A CA 1
ATOM 1408 C C . THR A 1 178 ? -10.635 -0.656 15.498 1.00 95.12 178 THR A C 1
ATOM 1410 O O . THR A 1 178 ? -11.254 0.395 15.642 1.00 95.12 178 THR A O 1
ATOM 1413 N N . GLY A 1 179 ? -10.385 -1.167 14.292 1.00 94.38 179 GLY A N 1
ATOM 1414 C CA . GLY A 1 179 ? -10.637 -0.458 13.038 1.00 94.38 179 GLY A CA 1
ATOM 1415 C C . GLY A 1 179 ? -9.681 0.712 12.775 1.00 94.38 179 GLY A C 1
ATOM 1416 O O . GLY A 1 179 ? -9.879 1.431 11.798 1.00 94.38 179 GLY A O 1
ATOM 1417 N N . SER A 1 180 ? -8.657 0.918 13.614 1.00 95.75 180 SER A N 1
ATOM 1418 C CA . SER A 1 180 ? -7.669 1.997 13.490 1.00 95.75 180 SER A CA 1
ATOM 1419 C C . SER A 1 180 ? -6.241 1.459 13.376 1.00 95.75 180 SER A C 1
ATOM 1421 O O . SER A 1 180 ? -5.980 0.297 13.675 1.00 95.75 180 SER A O 1
ATOM 1423 N N . LEU A 1 181 ? -5.293 2.299 12.951 1.00 94.81 181 LEU A N 1
ATOM 1424 C CA . LEU A 1 181 ? -3.868 1.960 13.010 1.00 94.81 181 LEU A CA 1
ATOM 1425 C C . LEU A 1 181 ? -3.346 2.054 14.455 1.00 94.81 181 LEU A C 1
ATOM 1427 O O . LEU A 1 181 ? -3.806 2.918 15.208 1.00 94.81 181 LEU A O 1
ATOM 1431 N N . PRO A 1 182 ? -2.382 1.203 14.851 1.00 92.00 182 PRO A N 1
ATOM 1432 C CA . PRO A 1 182 ? -1.685 1.359 16.118 1.00 92.00 182 PRO A CA 1
ATOM 1433 C C . PRO A 1 182 ? -0.660 2.497 16.009 1.00 92.00 182 PRO A C 1
ATOM 1435 O O . PRO A 1 182 ? 0.210 2.470 15.136 1.00 92.00 182 PRO A O 1
ATOM 1438 N N . PHE A 1 183 ? -0.745 3.475 16.910 1.00 83.75 183 PHE A N 1
ATOM 1439 C CA . PHE A 1 183 ? 0.205 4.590 17.029 1.00 83.75 183 PHE A CA 1
ATOM 1440 C C . PHE A 1 183 ? 1.203 4.349 18.171 1.00 83.75 183 PHE A C 1
ATOM 1442 O O . PHE A 1 183 ? 0.835 3.690 19.166 1.00 83.75 183 PHE A O 1
#

Foldseek 3Di:
DYDDDDDDPDDPDDDDPPDDDDDDPPDDDDDDDDDDDDDDDDDPPPPPPPPPPVPDPDPLVVVLVVQLVVQLVVCVVVPPPDFDLLQSLQLSLVSSLVRLVVVLVLLVPPDDDDDDDDDDDDPPVSVNDDPVVNVVSVVVNVCQQPPPDSRRHVSNVQLVVLCVVPNSVVQSVCCVVPSDGDD

Radius of gyration: 25.75 Å; chains: 1; bounding box: 81×46×79 Å

InterPro domains:
  IPR022087 Protein DA1-like domain [PF12315] (58-178)
  IPR045218 Protein DA1-like [PTHR24209] (1-182)

Secondary structure (DSSP, 8-state):
----------PPP--------------------------------------TTTTSPPHHHHHHHHHHHHHHHHHHHTT--S--HHHHHHHHHHHHHHHHHHHHHHTT--S-------------------HHHHHHHHHHHHHHHT---TTTHHHHHHHHHHHHHH-HHHHHHHHHHHSS---